Protein AF-A0A3M1R5V3-F1 (afdb_monomer_lite)

Structure (mmCIF, N/CA/C/O backbone):
data_AF-A0A3M1R5V3-F1
#
_entry.id   AF-A0A3M1R5V3-F1
#
loop_
_atom_site.group_PDB
_atom_site.id
_atom_site.type_symbol
_atom_site.label_atom_id
_atom_site.label_alt_id
_atom_site.label_comp_id
_atom_site.label_asym_id
_atom_site.label_entity_id
_atom_site.label_seq_id
_atom_site.pdbx_PDB_ins_code
_atom_site.Cartn_x
_atom_site.Cartn_y
_atom_site.Cartn_z
_atom_site.occupancy
_atom_site.B_iso_or_equiv
_atom_site.auth_seq_id
_atom_site.auth_comp_id
_atom_site.auth_asym_id
_atom_site.auth_atom_id
_atom_site.pdbx_PDB_model_num
ATOM 1 N N . MET A 1 1 ? 31.744 36.970 -19.082 1.00 58.34 1 MET A N 1
ATOM 2 C CA . MET A 1 1 ? 31.392 35.645 -19.644 1.00 58.34 1 MET A CA 1
ATOM 3 C C . MET A 1 1 ? 30.573 34.914 -18.585 1.00 58.34 1 MET A C 1
ATOM 5 O O . MET A 1 1 ? 31.080 34.750 -17.484 1.00 58.34 1 MET A O 1
ATOM 9 N N . VAL A 1 2 ? 29.300 34.587 -18.836 1.00 69.88 2 VAL A N 1
ATOM 10 C CA . VAL A 1 2 ? 28.463 33.888 -17.837 1.00 69.88 2 VAL A CA 1
ATOM 11 C C . VAL A 1 2 ? 28.998 32.468 -17.664 1.00 69.88 2 VAL A C 1
ATOM 13 O O . VAL A 1 2 ? 29.239 31.781 -18.656 1.00 69.88 2 VAL A O 1
ATOM 16 N N . ASN A 1 3 ? 29.216 32.039 -16.420 1.00 77.94 3 ASN A N 1
ATOM 17 C CA . ASN A 1 3 ? 29.717 30.699 -16.134 1.00 77.94 3 ASN A CA 1
ATOM 18 C C . ASN A 1 3 ? 28.713 29.653 -16.657 1.00 77.94 3 ASN A C 1
ATOM 20 O O . ASN A 1 3 ? 27.568 29.604 -16.215 1.00 77.94 3 ASN A O 1
ATOM 24 N N . LYS A 1 4 ? 29.134 28.799 -17.596 1.00 70.94 4 LYS A N 1
ATOM 25 C CA . LYS A 1 4 ? 28.269 27.752 -18.167 1.00 70.94 4 LYS A CA 1
ATOM 26 C C . LYS A 1 4 ? 27.728 26.784 -17.110 1.00 70.94 4 LYS A C 1
ATOM 28 O O . LYS A 1 4 ? 26.660 26.222 -17.313 1.00 70.94 4 LYS A O 1
ATOM 33 N N . ALA A 1 5 ? 28.405 26.628 -15.970 1.00 73.12 5 ALA A N 1
ATOM 34 C CA . ALA A 1 5 ? 27.940 25.781 -14.873 1.00 73.12 5 ALA A CA 1
ATOM 35 C C . ALA A 1 5 ? 26.620 26.259 -14.237 1.00 73.12 5 ALA A C 1
ATOM 37 O O . ALA A 1 5 ? 25.919 25.445 -13.642 1.00 73.12 5 ALA A O 1
ATOM 38 N N . ILE A 1 6 ? 26.279 27.549 -14.361 1.00 82.12 6 ILE A N 1
ATOM 39 C CA . ILE A 1 6 ? 25.040 28.132 -13.814 1.00 82.12 6 ILE A CA 1
ATOM 40 C C . ILE A 1 6 ? 23.976 28.418 -14.883 1.00 82.12 6 ILE A C 1
ATOM 42 O O . ILE A 1 6 ? 22.842 28.720 -14.529 1.00 82.12 6 ILE A O 1
ATOM 46 N N . SER A 1 7 ? 24.315 28.333 -16.174 1.00 86.88 7 SER A N 1
ATOM 47 C CA . SER A 1 7 ? 23.411 28.694 -17.279 1.00 86.88 7 SER A CA 1
ATOM 48 C C . SER A 1 7 ? 23.130 27.569 -18.282 1.00 86.88 7 SER A C 1
ATOM 50 O O . SER A 1 7 ? 22.305 27.759 -19.174 1.00 86.88 7 SER A O 1
ATOM 52 N N . ALA A 1 8 ? 23.779 26.40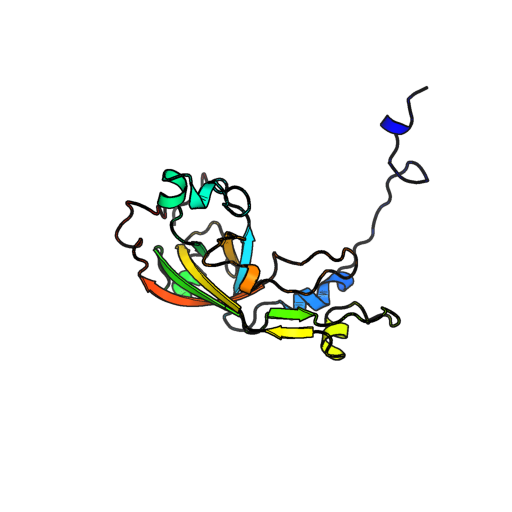7 -18.155 1.00 91.50 8 ALA A N 1
ATOM 53 C CA . ALA A 1 8 ? 23.585 25.257 -19.037 1.00 91.50 8 ALA A CA 1
ATOM 54 C C . ALA A 1 8 ? 23.085 24.018 -18.278 1.00 91.50 8 ALA A C 1
ATOM 56 O O . ALA A 1 8 ? 23.346 23.842 -17.086 1.00 91.50 8 ALA A O 1
ATOM 57 N N . PHE A 1 9 ? 22.397 23.121 -18.990 1.00 93.50 9 PHE A N 1
ATOM 58 C CA . PHE A 1 9 ? 22.028 21.817 -18.441 1.00 93.50 9 PHE A CA 1
ATOM 59 C C . PHE A 1 9 ? 23.270 20.944 -18.233 1.00 93.50 9 PHE A C 1
ATOM 61 O O . PHE A 1 9 ? 24.231 21.018 -18.998 1.00 93.50 9 PHE A O 1
ATOM 68 N N . LYS A 1 10 ? 23.227 20.063 -17.226 1.00 91.94 10 LYS A N 1
ATOM 69 C CA . LYS A 1 10 ? 24.281 19.071 -16.945 1.00 91.94 10 LYS A CA 1
ATOM 70 C C . LYS A 1 10 ? 24.242 17.902 -17.944 1.00 91.94 10 LYS A C 1
ATOM 72 O O . LYS A 1 10 ? 24.044 16.754 -17.565 1.00 91.94 10 LYS A O 1
ATOM 77 N N . THR A 1 11 ? 24.393 18.206 -19.228 1.00 92.38 11 THR A N 1
ATOM 78 C CA . THR A 1 11 ? 24.458 17.250 -20.343 1.00 92.38 11 THR A CA 1
ATOM 79 C C . THR A 1 11 ? 25.671 17.573 -21.213 1.00 92.38 11 THR A C 1
ATOM 81 O O . THR A 1 11 ? 26.188 18.688 -21.172 1.00 92.38 11 THR A O 1
ATOM 84 N N . GLN A 1 12 ? 26.123 16.621 -22.034 1.00 90.50 12 GLN A N 1
ATOM 85 C CA . GLN A 1 12 ? 27.287 16.824 -22.910 1.00 90.50 12 GLN A CA 1
ATOM 86 C C . GLN A 1 12 ? 27.132 18.046 -23.835 1.00 90.50 12 GLN A C 1
ATOM 88 O O . GLN A 1 12 ? 28.102 18.738 -24.124 1.00 90.50 12 GLN A O 1
ATOM 93 N N . THR A 1 13 ? 25.909 18.330 -24.287 1.00 91.88 13 THR A N 1
ATOM 94 C CA . THR A 1 13 ? 25.608 19.439 -25.205 1.00 91.88 13 THR A CA 1
ATOM 95 C C . THR A 1 13 ? 25.229 20.737 -24.489 1.00 91.88 13 THR A C 1
ATOM 97 O O . THR A 1 13 ? 25.042 21.761 -25.145 1.00 91.88 13 THR A O 1
ATOM 100 N N . GLY A 1 14 ? 25.063 20.711 -23.162 1.00 92.31 14 GLY A N 1
ATOM 101 C CA . GLY A 1 14 ? 24.518 21.825 -22.384 1.00 92.31 14 GLY A CA 1
ATOM 102 C C . GLY A 1 14 ? 23.014 22.068 -22.580 1.00 92.31 14 GLY A C 1
ATOM 103 O O . GLY A 1 14 ? 22.487 23.046 -22.047 1.00 92.31 14 GLY A O 1
ATOM 104 N N . LYS A 1 15 ? 22.315 21.207 -23.336 1.00 92.62 15 LYS A N 1
ATOM 105 C CA . LYS A 1 15 ? 20.876 21.308 -23.648 1.00 92.62 15 LYS A CA 1
ATOM 106 C C . LYS A 1 15 ? 20.045 20.284 -22.866 1.00 92.62 15 LYS A C 1
ATOM 108 O O . LYS A 1 15 ? 20.566 19.266 -22.414 1.00 92.62 15 LYS A O 1
ATOM 113 N N . LEU A 1 16 ? 18.743 20.540 -22.736 1.00 93.88 16 LEU A N 1
ATOM 114 C CA . LEU A 1 16 ? 17.787 19.587 -22.169 1.00 93.88 16 LEU A CA 1
ATOM 115 C C . LEU A 1 16 ? 17.648 18.356 -23.077 1.00 93.88 16 LEU A C 1
ATOM 117 O O . LEU A 1 16 ? 17.405 18.496 -24.274 1.00 93.88 16 LEU A O 1
ATOM 121 N N . ASN A 1 17 ? 17.730 17.164 -22.487 1.00 93.69 17 ASN A N 1
ATOM 122 C CA . ASN A 1 17 ? 17.379 15.918 -23.162 1.00 93.69 17 ASN A CA 1
ATOM 123 C C . ASN A 1 17 ? 15.899 15.613 -22.910 1.00 93.69 17 ASN A C 1
ATOM 125 O O . ASN A 1 17 ? 15.504 15.376 -21.769 1.00 93.69 17 ASN A O 1
ATOM 129 N N . LEU A 1 18 ? 15.084 15.609 -23.965 1.00 95.25 18 LEU A N 1
ATOM 130 C CA . LEU A 1 18 ? 13.707 15.127 -23.883 1.00 95.25 18 LEU A CA 1
ATOM 131 C C . LEU A 1 18 ? 13.704 13.598 -23.933 1.00 95.25 18 LEU A C 1
ATOM 133 O O . LEU A 1 18 ? 14.323 13.000 -24.812 1.00 95.25 18 LEU A O 1
ATOM 137 N N . MET A 1 19 ? 12.998 12.971 -22.995 1.00 91.31 19 MET A N 1
ATOM 138 C CA . MET A 1 19 ? 12.917 11.518 -22.882 1.00 91.31 19 MET A CA 1
ATOM 139 C C . MET A 1 19 ? 11.547 11.032 -23.348 1.00 91.31 19 MET A C 1
ATOM 141 O O . MET A 1 19 ? 10.520 11.550 -22.914 1.00 91.31 19 MET A O 1
ATOM 145 N N . LYS A 1 20 ? 11.531 10.017 -24.215 1.00 92.44 20 LYS A N 1
ATOM 146 C CA . LYS A 1 20 ? 10.309 9.268 -24.519 1.00 92.44 20 LYS A CA 1
ATOM 147 C C . LYS A 1 20 ? 10.119 8.213 -23.436 1.00 92.44 20 LYS A C 1
ATOM 149 O O . LYS A 1 20 ? 11.048 7.464 -23.152 1.00 92.44 20 LYS A O 1
ATOM 154 N N . THR A 1 21 ? 8.924 8.148 -22.862 1.00 91.31 21 THR A N 1
ATOM 155 C CA . THR A 1 21 ? 8.565 7.188 -21.807 1.00 91.31 21 THR A CA 1
ATOM 156 C C . THR A 1 21 ? 7.383 6.334 -22.260 1.00 91.31 21 THR A C 1
ATOM 158 O O . THR A 1 21 ? 6.238 6.648 -21.926 1.00 91.31 21 THR A O 1
ATOM 161 N N . PRO A 1 22 ? 7.643 5.307 -23.082 1.00 92.06 22 PRO A N 1
ATOM 162 C CA . PRO A 1 22 ? 6.607 4.398 -23.541 1.00 92.06 22 PRO A CA 1
ATOM 163 C C . PRO A 1 22 ? 5.919 3.654 -22.386 1.00 92.06 22 PRO A C 1
ATOM 165 O O . PRO A 1 22 ? 6.571 3.286 -21.406 1.00 92.06 22 PRO A O 1
ATOM 168 N N . TRP A 1 23 ? 4.611 3.409 -22.505 1.00 93.38 23 TRP A N 1
ATOM 169 C CA . TRP A 1 23 ? 3.827 2.707 -21.478 1.00 93.38 23 TRP A CA 1
ATOM 170 C C . TRP A 1 23 ? 4.216 1.229 -21.356 1.00 93.38 23 TRP A C 1
ATOM 172 O O . TRP A 1 23 ? 4.195 0.673 -20.259 1.00 93.38 23 TRP A O 1
ATOM 182 N N . GLU A 1 24 ? 4.629 0.599 -22.456 1.00 89.19 24 GLU A N 1
ATOM 183 C CA . GLU A 1 24 ? 4.986 -0.820 -22.532 1.00 89.19 24 GLU A CA 1
ATOM 184 C C . GLU A 1 24 ? 6.147 -1.223 -21.611 1.00 89.19 24 GLU A C 1
ATOM 186 O O . GLU A 1 24 ? 6.240 -2.384 -21.230 1.00 89.19 24 GLU A O 1
ATOM 191 N N . ILE A 1 25 ? 6.978 -0.269 -21.178 1.00 87.12 25 ILE A N 1
ATOM 192 C CA . ILE A 1 25 ? 8.051 -0.490 -20.191 1.00 87.12 25 ILE A CA 1
ATOM 193 C C . ILE A 1 25 ? 7.479 -0.858 -18.805 1.00 87.12 25 ILE A C 1
ATOM 195 O O . ILE A 1 25 ? 8.151 -1.484 -17.985 1.00 87.12 25 ILE A O 1
ATOM 199 N N . TRP A 1 26 ? 6.238 -0.452 -18.531 1.00 89.81 26 TRP A N 1
ATOM 200 C CA . TRP A 1 26 ? 5.561 -0.609 -17.243 1.00 89.81 26 TRP A CA 1
ATOM 201 C C . TRP A 1 26 ? 4.305 -1.494 -17.302 1.00 89.81 26 TRP A C 1
ATOM 203 O O . TRP A 1 26 ? 3.898 -2.061 -16.283 1.00 89.81 26 TRP A O 1
ATOM 213 N N . ALA A 1 27 ? 3.685 -1.598 -18.479 1.00 94.25 27 ALA A N 1
ATOM 214 C CA . ALA A 1 27 ? 2.374 -2.208 -18.677 1.00 94.25 27 ALA A CA 1
ATOM 215 C C . ALA A 1 27 ? 2.259 -3.621 -18.090 1.00 94.25 27 ALA A C 1
ATOM 217 O O . ALA A 1 27 ? 1.289 -3.914 -17.397 1.00 94.25 27 ALA A O 1
ATOM 218 N N . ASP A 1 28 ? 3.264 -4.474 -18.292 1.00 95.12 28 ASP A N 1
ATOM 219 C CA . ASP A 1 28 ? 3.187 -5.887 -17.917 1.00 95.12 28 ASP A CA 1
ATOM 220 C C . ASP A 1 28 ? 3.098 -6.113 -16.395 1.00 95.12 28 ASP A C 1
ATOM 222 O O . ASP A 1 28 ? 2.332 -6.952 -15.911 1.00 95.12 28 ASP A O 1
ATOM 226 N N . PHE A 1 29 ? 3.828 -5.315 -15.615 1.00 95.75 29 PHE A N 1
ATOM 227 C CA . PHE A 1 29 ? 3.741 -5.306 -14.161 1.00 95.75 29 PHE A CA 1
ATOM 228 C C . PHE A 1 29 ? 2.405 -4.731 -13.690 1.00 95.75 29 PHE A C 1
ATOM 230 O O . PHE A 1 29 ? 1.802 -5.269 -12.762 1.00 95.75 29 PHE A O 1
ATOM 237 N N . TYR A 1 30 ? 1.934 -3.648 -14.314 1.00 96.06 30 TYR A N 1
ATOM 238 C CA . TYR A 1 30 ? 0.649 -3.033 -13.977 1.00 96.06 30 TYR A CA 1
ATOM 239 C C . TYR A 1 30 ? -0.522 -3.988 -14.213 1.00 96.06 30 TYR A C 1
ATOM 241 O O . TYR A 1 30 ? -1.375 -4.152 -13.341 1.00 96.06 30 TYR A O 1
ATOM 249 N N . GLU A 1 31 ? -0.540 -4.653 -15.364 1.00 96.38 31 GLU A N 1
ATOM 250 C CA . GLU A 1 31 ? -1.542 -5.653 -15.722 1.00 96.38 31 GLU A CA 1
ATOM 251 C C . GLU A 1 31 ? -1.540 -6.810 -14.723 1.00 96.38 31 GLU A C 1
ATOM 253 O O . GLU A 1 31 ? -2.595 -7.179 -14.200 1.00 96.38 31 GLU A O 1
ATOM 258 N N . PHE A 1 32 ? -0.360 -7.336 -14.370 1.00 96.62 32 PHE A N 1
ATOM 259 C CA . PHE A 1 32 ? -0.269 -8.365 -13.338 1.00 96.62 32 PHE A CA 1
ATOM 260 C C . PHE A 1 32 ? -0.774 -7.866 -11.986 1.00 96.62 32 PHE A C 1
ATOM 262 O O . PHE A 1 32 ? -1.496 -8.590 -11.305 1.00 96.62 32 PHE A O 1
ATOM 269 N N . MET A 1 33 ? -0.405 -6.654 -11.578 1.00 97.31 33 MET A N 1
ATOM 270 C CA . MET A 1 33 ? -0.788 -6.103 -10.282 1.00 97.31 33 MET A CA 1
ATOM 271 C C . MET A 1 33 ? -2.208 -5.544 -10.259 1.00 97.31 33 MET A C 1
ATOM 273 O O . MET A 1 33 ? -2.635 -5.108 -9.204 1.00 97.31 33 MET A O 1
ATOM 277 N N . THR A 1 34 ? -2.961 -5.549 -11.358 1.00 97.50 34 THR A N 1
ATOM 278 C CA . THR A 1 34 ? -4.333 -5.029 -11.355 1.00 97.50 34 THR A CA 1
ATOM 279 C C . THR A 1 34 ? -5.222 -5.870 -10.417 1.00 97.50 34 THR A C 1
ATOM 281 O O . THR A 1 34 ? -5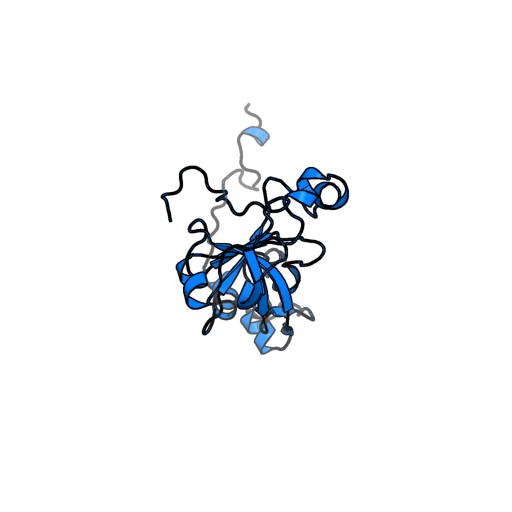.184 -7.108 -10.503 1.00 97.50 34 THR A O 1
ATOM 284 N N . PRO A 1 35 ? -6.003 -5.234 -9.510 1.00 97.62 35 PRO A N 1
ATOM 285 C CA . PRO A 1 35 ? -6.914 -5.923 -8.606 1.00 97.62 35 PRO A CA 1
ATOM 286 C C . PRO A 1 35 ? -7.865 -6.846 -9.361 1.00 97.62 35 PRO A C 1
ATOM 288 O O . PRO A 1 35 ? -8.448 -6.462 -10.376 1.00 97.62 35 PRO A O 1
ATOM 291 N N . LYS A 1 36 ? -8.034 -8.063 -8.849 1.00 96.19 36 LYS A N 1
ATOM 292 C CA . LYS A 1 36 ? -8.989 -9.052 -9.352 1.00 96.19 36 LYS A CA 1
ATOM 293 C C . LYS A 1 36 ? -10.082 -9.303 -8.322 1.00 96.19 36 LYS A C 1
ATOM 295 O O . LYS A 1 36 ? -9.846 -9.218 -7.118 1.00 96.19 36 LYS A O 1
ATOM 300 N N . GLU A 1 37 ? -11.268 -9.675 -8.800 1.00 92.62 37 GLU A N 1
ATOM 301 C CA . GLU A 1 37 ? -12.414 -10.015 -7.948 1.00 92.62 37 GLU A CA 1
ATOM 302 C C . GLU A 1 37 ? -12.748 -8.880 -6.956 1.00 92.62 37 GLU A C 1
ATOM 304 O O . GLU A 1 37 ? -13.163 -7.799 -7.362 1.00 92.62 37 GLU A O 1
ATOM 309 N N . ASN A 1 38 ? -12.567 -9.121 -5.655 1.00 93.81 38 ASN A N 1
ATOM 310 C CA . ASN A 1 38 ? -12.829 -8.185 -4.566 1.00 93.81 38 ASN A CA 1
ATOM 311 C C . ASN A 1 38 ? -11.552 -7.580 -3.949 1.00 93.81 38 ASN A C 1
ATOM 313 O O . ASN A 1 38 ? -11.624 -6.987 -2.862 1.00 93.81 38 ASN A O 1
ATOM 317 N N . GLU A 1 39 ? -10.399 -7.741 -4.608 1.00 97.69 39 GLU A N 1
ATOM 318 C CA . GLU A 1 39 ? -9.150 -7.072 -4.236 1.00 97.69 39 GLU A CA 1
ATOM 319 C C . GLU A 1 39 ? -9.286 -5.545 -4.351 1.00 97.69 39 GLU A C 1
ATOM 321 O O . GLU A 1 39 ? -10.054 -5.013 -5.153 1.00 97.69 39 GLU A O 1
ATOM 326 N N . LEU A 1 40 ? -8.5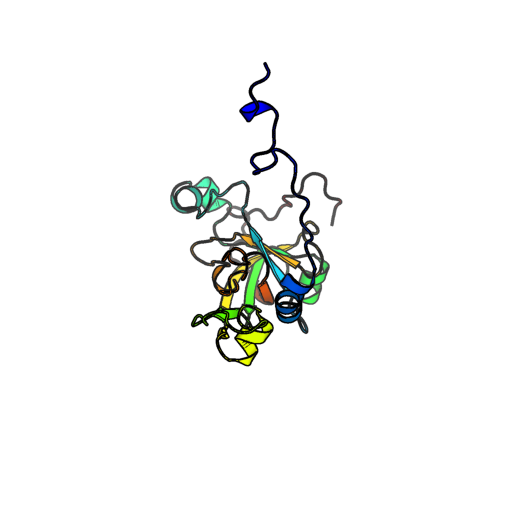07 -4.837 -3.540 1.00 98.25 40 LEU A N 1
ATOM 327 C CA . LEU A 1 40 ? -8.315 -3.394 -3.611 1.00 98.25 40 LEU A CA 1
ATOM 328 C C . LEU A 1 40 ? -6.844 -3.099 -3.906 1.00 98.25 40 LEU A C 1
ATOM 330 O O . LEU A 1 40 ? -5.958 -3.886 -3.555 1.00 98.25 40 LEU A O 1
ATOM 334 N N . TRP A 1 41 ? -6.577 -1.938 -4.500 1.00 98.25 41 TRP A N 1
ATOM 335 C CA . TRP A 1 41 ? -5.232 -1.376 -4.516 1.00 98.25 41 TRP A CA 1
ATOM 336 C C . TRP A 1 41 ? -4.829 -1.012 -3.092 1.00 98.25 41 TRP A C 1
ATOM 338 O O . TRP A 1 41 ? -5.497 -0.210 -2.438 1.00 98.25 41 TRP A O 1
ATOM 348 N N . ILE A 1 42 ? -3.720 -1.568 -2.617 1.00 97.88 42 ILE A N 1
ATOM 349 C CA . ILE A 1 42 ? -3.168 -1.255 -1.303 1.00 97.88 42 ILE A CA 1
ATOM 350 C C . ILE A 1 42 ? -1.997 -0.300 -1.509 1.00 97.88 42 ILE A C 1
ATOM 352 O O . ILE A 1 42 ? -0.902 -0.701 -1.910 1.00 97.88 42 ILE A O 1
ATOM 356 N N . SER A 1 43 ? -2.241 0.981 -1.254 1.00 96.94 43 SER A N 1
ATOM 357 C CA . SER A 1 43 ? -1.204 2.004 -1.241 1.00 96.94 43 SER A CA 1
ATOM 358 C C . SER A 1 43 ? -0.750 2.277 0.189 1.00 96.94 43 SER A C 1
ATOM 360 O O . SER A 1 43 ? -1.394 1.913 1.172 1.00 96.94 43 SER A O 1
ATOM 362 N N . ASN A 1 44 ? 0.399 2.920 0.315 1.00 97.25 44 ASN A N 1
ATOM 363 C CA . ASN A 1 44 ? 0.998 3.248 1.598 1.00 97.25 44 ASN A CA 1
ATOM 364 C C . ASN A 1 44 ? 1.788 4.540 1.501 1.00 97.25 44 ASN A C 1
ATOM 366 O O . ASN A 1 44 ? 2.204 4.979 0.420 1.00 97.25 44 ASN A O 1
ATOM 370 N N . GLY A 1 45 ? 2.132 5.090 2.650 1.00 95.69 45 GLY A N 1
ATOM 371 C CA . GLY A 1 45 ? 3.067 6.190 2.702 1.00 95.69 45 GLY A CA 1
ATOM 372 C C . GLY A 1 45 ? 3.340 6.660 4.108 1.00 95.69 45 GLY A C 1
ATOM 373 O O . GLY A 1 45 ? 3.324 5.886 5.063 1.00 95.69 45 GLY A O 1
ATOM 374 N N . ARG A 1 46 ? 3.686 7.938 4.182 1.00 95.62 46 ARG A N 1
ATOM 375 C CA . ARG A 1 46 ? 4.049 8.610 5.419 1.00 95.62 46 ARG A CA 1
ATOM 376 C C . ARG A 1 46 ? 2.804 9.255 6.000 1.00 95.62 46 ARG A C 1
ATOM 378 O O . ARG A 1 46 ? 1.854 9.569 5.284 1.00 95.62 46 ARG A O 1
ATOM 385 N N . ILE A 1 47 ? 2.842 9.489 7.295 1.00 94.50 47 ILE A N 1
ATOM 386 C CA . ILE A 1 47 ? 1.933 10.422 7.938 1.00 94.50 47 ILE A CA 1
ATOM 387 C C . ILE A 1 47 ? 2.740 11.574 8.507 1.00 94.50 47 ILE A C 1
ATOM 389 O O . ILE A 1 47 ? 3.932 11.423 8.758 1.00 94.50 47 ILE A O 1
ATOM 393 N N . ASN A 1 48 ? 2.092 12.720 8.678 1.00 94.50 48 ASN A N 1
ATOM 394 C CA . ASN A 1 48 ? 2.756 13.935 9.131 1.00 94.50 48 ASN A CA 1
ATOM 395 C C . ASN A 1 48 ? 3.416 13.760 10.509 1.00 94.50 48 ASN A C 1
ATOM 397 O O . ASN A 1 48 ? 4.457 14.339 10.783 1.00 94.50 48 ASN A O 1
ATOM 401 N N . GLU A 1 49 ? 2.796 12.955 11.368 1.00 94.44 49 GLU A N 1
ATOM 402 C CA . GLU A 1 49 ? 3.138 12.821 12.779 1.00 94.44 49 GLU A CA 1
ATOM 403 C C . GLU A 1 49 ? 4.255 11.808 13.062 1.00 94.44 49 GLU A C 1
ATOM 405 O O . GLU A 1 49 ? 4.777 11.810 14.168 1.00 94.44 49 GLU A O 1
ATOM 410 N N . ILE A 1 50 ? 4.605 10.927 12.115 1.00 95.19 50 ILE A N 1
ATOM 411 C CA . ILE A 1 50 ? 5.610 9.871 12.322 1.00 95.19 50 ILE A CA 1
ATOM 412 C C . ILE A 1 50 ? 6.746 10.037 11.320 1.00 95.19 50 ILE A C 1
ATOM 414 O O . ILE A 1 50 ? 6.564 9.881 10.108 1.00 95.19 50 ILE A O 1
ATOM 418 N N . TRP A 1 51 ? 7.950 10.264 11.835 1.00 95.81 51 TRP A N 1
ATOM 419 C CA . TRP A 1 51 ? 9.159 10.311 11.037 1.00 95.81 51 TRP A CA 1
ATOM 420 C C . TRP A 1 51 ? 9.649 8.910 10.658 1.00 95.81 51 TRP A C 1
ATOM 422 O O . TRP A 1 51 ? 10.074 8.111 11.498 1.00 95.81 51 TRP A O 1
ATOM 432 N N . GLN A 1 52 ? 9.668 8.636 9.351 1.00 94.69 52 GLN A N 1
ATOM 433 C CA . GLN A 1 52 ? 10.269 7.440 8.750 1.00 94.69 52 GLN A CA 1
ATOM 434 C C . GLN A 1 52 ? 9.762 6.133 9.389 1.00 94.69 52 GLN A C 1
ATOM 436 O O . GLN A 1 52 ? 8.566 5.855 9.349 1.00 94.69 52 GLN A O 1
ATOM 441 N N . SER A 1 53 ? 10.656 5.316 9.954 1.00 92.88 53 SER A N 1
ATOM 442 C CA . SER A 1 53 ? 10.326 4.044 10.610 1.00 92.88 53 SER A CA 1
ATOM 443 C C . SER A 1 53 ? 9.688 4.212 11.993 1.00 92.88 53 SER A C 1
ATOM 445 O O . SER A 1 53 ? 9.440 3.220 12.673 1.00 92.88 53 SER A O 1
ATOM 447 N N . GLY A 1 54 ? 9.495 5.451 12.458 1.00 94.31 54 GLY A N 1
ATOM 448 C CA . GLY A 1 54 ? 8.995 5.742 13.798 1.00 94.31 54 GLY A CA 1
ATOM 449 C C . GLY A 1 54 ? 9.942 5.276 14.903 1.00 94.31 54 GLY A C 1
ATOM 450 O O . GLY A 1 54 ? 9.491 4.967 15.999 1.00 94.31 54 GLY A O 1
ATOM 451 N N . PHE A 1 55 ? 11.250 5.160 14.636 1.00 93.00 55 PHE A N 1
ATOM 452 C CA . PHE A 1 55 ? 12.197 4.654 15.636 1.00 93.00 55 PHE A CA 1
ATOM 453 C C . PHE A 1 55 ? 12.297 5.529 16.895 1.00 93.00 55 PHE A C 1
ATOM 455 O O . PHE A 1 55 ? 12.514 4.990 17.976 1.00 93.00 55 PHE A O 1
ATOM 462 N N . ASP A 1 56 ? 12.134 6.848 16.760 1.00 94.50 56 ASP A N 1
ATOM 463 C CA . ASP A 1 56 ? 11.945 7.766 17.890 1.00 94.50 56 ASP A CA 1
ATOM 464 C C . ASP A 1 56 ? 10.450 7.923 18.191 1.00 94.50 56 ASP A C 1
ATOM 466 O O . ASP A 1 56 ? 9.967 7.500 19.238 1.00 94.50 56 ASP A O 1
ATOM 470 N N . ASP A 1 57 ? 9.706 8.454 17.222 1.00 95.12 57 ASP A N 1
ATOM 471 C CA . ASP A 1 57 ? 8.325 8.903 17.405 1.00 95.12 57 ASP A CA 1
ATOM 472 C C . ASP A 1 57 ? 7.365 7.821 17.912 1.00 95.12 57 ASP A C 1
ATOM 474 O O . ASP A 1 57 ? 6.616 8.058 18.855 1.00 95.12 57 ASP A O 1
ATOM 478 N N . ALA A 1 58 ? 7.406 6.617 17.339 1.00 91.88 58 ALA A N 1
ATOM 479 C CA . ALA A 1 58 ? 6.480 5.538 17.684 1.00 91.88 58 ALA A CA 1
ATOM 480 C C . ALA A 1 58 ? 6.954 4.660 18.863 1.00 91.88 58 ALA A C 1
ATOM 482 O O . ALA A 1 58 ? 6.285 3.681 19.187 1.00 91.88 58 ALA A O 1
ATOM 483 N N . GLU A 1 59 ? 8.084 4.995 19.501 1.00 91.50 59 GLU A N 1
ATOM 484 C CA . GLU A 1 59 ? 8.652 4.233 20.633 1.00 91.50 59 GLU A CA 1
ATOM 485 C C . GLU A 1 59 ? 8.903 5.076 21.880 1.00 91.50 59 GLU A C 1
ATOM 487 O O . GLU A 1 59 ? 8.808 4.578 22.998 1.00 91.50 59 GLU A O 1
ATOM 492 N N . ARG A 1 60 ? 9.261 6.352 21.705 1.00 93.88 60 ARG A N 1
ATOM 493 C CA . ARG A 1 60 ? 9.762 7.210 22.787 1.00 93.88 60 ARG A CA 1
ATOM 494 C C . ARG A 1 60 ? 8.940 8.474 23.007 1.00 93.88 60 ARG A C 1
ATOM 496 O O . ARG A 1 60 ? 9.165 9.151 24.006 1.00 93.88 60 ARG A O 1
ATOM 503 N N . ARG A 1 61 ? 8.000 8.819 22.117 1.00 95.88 61 ARG A N 1
ATOM 504 C CA . ARG A 1 61 ? 7.143 10.014 22.240 1.00 95.88 61 ARG A CA 1
ATOM 505 C C . ARG A 1 61 ? 5.726 9.611 22.677 1.00 95.88 61 ARG A C 1
ATOM 507 O O . ARG A 1 61 ? 4.929 9.219 21.825 1.00 95.88 61 ARG A O 1
ATOM 514 N N . PRO A 1 62 ? 5.361 9.742 23.970 1.00 94.38 62 PRO A N 1
ATOM 515 C CA . PRO A 1 62 ? 4.102 9.199 24.493 1.00 94.38 62 PRO A CA 1
ATOM 516 C C . PRO A 1 62 ? 2.853 9.694 23.759 1.00 94.38 62 PRO A C 1
ATOM 518 O O . PRO A 1 62 ? 1.952 8.909 23.492 1.00 94.38 62 PRO A O 1
ATOM 521 N N . TYR A 1 63 ? 2.821 10.968 23.361 1.00 92.88 63 TYR A N 1
ATOM 522 C CA . TYR A 1 63 ? 1.678 11.556 22.657 1.00 92.88 63 TYR A CA 1
ATOM 523 C C . TYR A 1 63 ? 1.498 11.014 21.226 1.00 92.88 63 TYR A C 1
ATOM 525 O O . TYR A 1 63 ? 0.369 10.918 20.748 1.00 92.88 63 TYR A O 1
ATOM 533 N N . ILE A 1 64 ? 2.581 10.620 20.542 1.00 94.44 64 ILE A N 1
ATOM 534 C CA . ILE A 1 64 ? 2.504 9.991 19.211 1.00 94.44 64 ILE A CA 1
ATOM 535 C C . ILE A 1 64 ? 2.062 8.538 19.356 1.00 94.44 64 ILE A C 1
ATOM 537 O O . ILE A 1 64 ? 1.162 8.104 18.640 1.00 94.44 64 ILE A O 1
ATOM 541 N N . ILE A 1 65 ? 2.644 7.815 20.317 1.00 93.69 65 ILE A N 1
ATOM 542 C CA . ILE A 1 65 ? 2.277 6.428 20.636 1.00 93.69 65 ILE A CA 1
ATOM 543 C C . ILE A 1 65 ? 0.797 6.345 21.012 1.00 93.69 65 ILE A C 1
ATOM 545 O O . ILE A 1 65 ? 0.086 5.482 20.511 1.00 93.69 65 ILE A O 1
ATOM 549 N N . GLN A 1 66 ? 0.321 7.268 21.850 1.00 93.31 66 GLN A N 1
ATOM 550 C CA . GLN A 1 66 ? -1.084 7.357 22.232 1.00 93.31 66 GLN A CA 1
ATOM 551 C C . GLN A 1 66 ? -1.979 7.624 21.020 1.00 93.31 66 GLN A C 1
ATOM 553 O O . GLN A 1 66 ? -3.009 6.975 20.887 1.00 93.31 66 GLN A O 1
ATOM 558 N N . ARG A 1 67 ? -1.595 8.545 20.123 1.00 93.12 67 ARG A N 1
ATOM 559 C CA . ARG A 1 67 ? -2.389 8.875 18.929 1.00 93.12 67 ARG A CA 1
ATOM 560 C C . ARG A 1 67 ? -2.427 7.741 17.901 1.00 93.12 67 ARG A C 1
ATOM 562 O O . ARG A 1 67 ? -3.442 7.590 17.212 1.00 93.12 67 ARG A O 1
ATOM 569 N N . TRP A 1 68 ? -1.333 6.994 17.768 1.00 94.62 68 TRP A N 1
ATOM 570 C CA . TRP A 1 68 ? -1.140 5.919 16.792 1.00 94.62 68 TRP A CA 1
ATOM 571 C C . TRP A 1 68 ? -0.634 4.640 17.477 1.00 94.62 68 TRP A C 1
ATOM 573 O O . TRP A 1 68 ? 0.495 4.207 17.238 1.00 94.62 68 TRP A O 1
ATOM 583 N N . PRO A 1 69 ? -1.464 4.004 18.325 1.00 93.44 69 PRO A N 1
ATOM 584 C CA . PRO A 1 69 ? -1.056 2.825 19.083 1.00 93.44 69 PRO A CA 1
ATOM 585 C C . PRO A 1 69 ? -1.013 1.561 18.216 1.00 93.44 69 PRO A C 1
ATOM 587 O O . PRO A 1 69 ? -0.504 0.534 18.659 1.00 93.44 69 PRO A O 1
ATOM 590 N N . PHE A 1 70 ? -1.540 1.620 16.992 1.00 95.12 70 PHE A N 1
ATOM 591 C CA . PHE A 1 70 ? -1.587 0.532 16.023 1.00 95.12 70 PHE A CA 1
ATOM 592 C C . PHE A 1 70 ? -1.559 1.101 14.600 1.00 95.12 70 PHE A C 1
ATOM 594 O O . PHE A 1 70 ? -1.907 2.270 14.395 1.00 95.12 70 PHE A O 1
ATOM 601 N N . ASN A 1 71 ? -1.197 0.280 13.609 1.00 96.44 71 ASN A N 1
ATOM 602 C CA . ASN A 1 71 ? -1.283 0.704 12.214 1.00 96.44 71 ASN A CA 1
ATOM 603 C C . ASN A 1 71 ? -2.746 0.976 11.821 1.00 96.44 71 ASN A C 1
ATOM 605 O O . ASN A 1 71 ? -3.676 0.379 12.368 1.00 96.44 71 ASN A O 1
ATOM 609 N N . PHE A 1 72 ? -2.962 1.852 10.845 1.00 96.62 72 PHE A N 1
ATOM 610 C CA . PHE A 1 72 ? -4.289 2.222 10.363 1.00 96.62 72 PHE A CA 1
ATOM 611 C C . PHE A 1 72 ? -4.471 1.887 8.881 1.00 96.62 72 PHE A C 1
ATOM 613 O O . PHE A 1 72 ? -3.502 1.733 8.134 1.00 96.62 72 PHE A O 1
ATOM 620 N N . LEU A 1 73 ? -5.727 1.787 8.457 1.00 97.94 73 LEU A N 1
ATOM 621 C CA . LEU A 1 73 ? -6.115 1.619 7.063 1.00 97.94 73 LEU A CA 1
ATOM 622 C C . LEU A 1 73 ? -7.227 2.609 6.719 1.00 97.94 73 LEU A C 1
ATOM 624 O O . LEU A 1 73 ? -8.362 2.450 7.161 1.00 97.94 73 LEU A O 1
ATOM 628 N N . GLU A 1 74 ? -6.914 3.616 5.916 1.00 97.94 74 GLU A N 1
ATOM 629 C CA . GLU A 1 74 ? -7.914 4.507 5.337 1.00 97.94 74 GLU A CA 1
ATOM 630 C C . GLU A 1 74 ? -8.624 3.797 4.175 1.00 97.94 74 GLU A C 1
ATOM 632 O O . GLU A 1 74 ? -7.973 3.273 3.265 1.00 97.94 74 GLU A O 1
ATOM 637 N N . ILE A 1 75 ? -9.959 3.767 4.215 1.00 98.31 75 ILE A N 1
ATOM 638 C CA . ILE A 1 75 ? -10.817 3.081 3.238 1.00 98.31 75 ILE A CA 1
ATOM 639 C C . ILE A 1 75 ? -12.012 3.957 2.841 1.00 98.31 75 ILE A C 1
ATOM 641 O O . ILE A 1 75 ? -12.612 4.633 3.680 1.00 98.31 75 ILE A O 1
ATOM 645 N N . HIS A 1 76 ? -12.375 3.928 1.555 1.00 97.69 76 HIS A N 1
ATOM 646 C CA . HIS A 1 76 ? -13.503 4.695 1.027 1.00 97.69 76 HIS A CA 1
ATOM 647 C C . HIS A 1 76 ? -14.846 4.198 1.612 1.00 97.69 76 HIS A C 1
ATOM 649 O O . HIS A 1 76 ? -15.024 2.983 1.748 1.00 97.69 76 HIS A O 1
ATOM 655 N N . PRO A 1 77 ? -15.833 5.077 1.899 1.00 97.31 77 PRO A N 1
ATOM 656 C CA . PRO A 1 77 ? -17.102 4.679 2.517 1.00 97.31 77 PRO A CA 1
ATOM 657 C C . PRO A 1 77 ? -17.875 3.592 1.764 1.00 97.31 77 PRO A C 1
ATOM 659 O O . PRO A 1 77 ? -18.466 2.715 2.390 1.00 97.31 77 PRO A O 1
ATOM 662 N N . GLU A 1 78 ? -17.869 3.608 0.428 1.00 97.94 78 GLU A N 1
ATOM 663 C CA . GLU A 1 78 ? -18.534 2.564 -0.370 1.00 97.94 78 GLU A CA 1
ATOM 664 C C . GLU A 1 78 ? -17.832 1.206 -0.260 1.00 97.94 78 GLU A C 1
ATOM 666 O O . GLU A 1 78 ? -18.496 0.177 -0.135 1.00 97.94 78 GLU A O 1
ATOM 671 N N . ASP A 1 79 ? -16.496 1.194 -0.251 1.00 98.31 79 ASP A N 1
ATOM 672 C CA . ASP A 1 79 ? -15.726 -0.045 -0.131 1.00 98.31 79 ASP A CA 1
ATOM 673 C C . ASP A 1 79 ? -15.822 -0.640 1.270 1.00 98.31 79 ASP A C 1
ATOM 675 O O . ASP A 1 79 ? -15.863 -1.865 1.408 1.00 98.31 79 ASP A O 1
ATOM 679 N N . ALA A 1 80 ? -15.880 0.223 2.287 1.00 98.31 80 ALA A N 1
ATOM 680 C CA . ALA A 1 80 ? -16.098 -0.156 3.672 1.00 98.31 80 ALA A CA 1
ATOM 681 C C . ALA A 1 80 ? -17.499 -0.751 3.865 1.00 98.31 80 ALA A C 1
ATOM 683 O O . ALA A 1 80 ? -17.632 -1.861 4.381 1.00 98.31 80 ALA A O 1
ATOM 684 N N . ARG A 1 81 ? -18.538 -0.077 3.348 1.00 98.12 81 ARG A N 1
ATOM 685 C CA . ARG A 1 81 ? -19.933 -0.542 3.396 1.00 98.12 81 ARG A CA 1
ATOM 686 C C . ARG A 1 81 ? -20.109 -1.900 2.726 1.00 98.12 81 ARG A C 1
ATOM 688 O O . ARG A 1 81 ? -20.712 -2.790 3.316 1.00 98.12 81 ARG A O 1
ATOM 695 N N . ALA A 1 82 ? -19.527 -2.089 1.541 1.00 97.81 82 ALA A N 1
ATOM 696 C CA . ALA A 1 82 ? -19.560 -3.365 0.824 1.00 97.81 82 ALA A CA 1
ATOM 697 C C . ALA A 1 82 ? -18.889 -4.520 1.595 1.00 97.81 82 ALA A C 1
ATOM 699 O O . ALA A 1 82 ? -19.111 -5.685 1.273 1.00 97.81 82 ALA A O 1
ATOM 700 N N . ARG A 1 83 ? -18.060 -4.207 2.598 1.00 97.94 83 ARG A N 1
ATOM 701 C CA . ARG A 1 83 ? -17.298 -5.167 3.411 1.00 97.94 83 ARG A CA 1
ATOM 702 C C . ARG A 1 83 ? -17.756 -5.221 4.873 1.00 97.94 83 ARG A C 1
ATOM 704 O O . ARG A 1 83 ? -17.120 -5.909 5.665 1.00 97.94 83 ARG A O 1
ATOM 711 N N . GLY A 1 84 ? -18.822 -4.502 5.240 1.00 98.12 84 GLY A N 1
ATOM 712 C CA . GLY A 1 84 ? -19.296 -4.411 6.627 1.00 98.12 84 GLY A CA 1
ATOM 713 C C . GLY A 1 84 ? -18.264 -3.816 7.594 1.00 98.12 84 GLY A C 1
ATOM 714 O O . GLY A 1 84 ? -18.233 -4.195 8.765 1.00 98.12 84 GLY A O 1
ATOM 715 N N . ILE A 1 85 ? -17.386 -2.942 7.090 1.00 98.56 85 ILE A N 1
ATOM 716 C CA . ILE A 1 85 ? -16.325 -2.281 7.855 1.00 98.56 85 ILE A CA 1
ATOM 717 C C . ILE A 1 85 ? -16.819 -0.912 8.312 1.00 98.56 85 ILE A C 1
ATOM 719 O O . ILE A 1 85 ? -17.275 -0.098 7.508 1.00 98.56 85 ILE A O 1
ATOM 723 N N . GLU A 1 86 ? -16.652 -0.645 9.597 1.00 97.94 86 GLU A N 1
ATOM 724 C CA . GLU A 1 86 ? -16.850 0.656 10.216 1.00 97.94 86 GLU A CA 1
ATOM 725 C C . GLU A 1 86 ? -15.519 1.222 10.710 1.00 97.94 86 GLU A C 1
ATOM 727 O O . GLU A 1 86 ? -14.528 0.516 10.911 1.00 97.94 86 GLU A O 1
ATOM 732 N N . THR A 1 87 ? -15.503 2.529 10.948 1.00 97.56 87 THR A N 1
ATOM 733 C CA . THR A 1 87 ? -14.380 3.187 11.608 1.00 97.56 87 THR A CA 1
ATOM 734 C C . THR A 1 87 ? -14.115 2.563 12.982 1.00 97.56 87 THR A C 1
ATOM 736 O O . THR A 1 87 ? -15.036 2.344 13.768 1.00 97.56 87 THR A O 1
ATOM 739 N N . GLY A 1 88 ? -12.843 2.294 13.271 1.00 97.56 88 GLY A N 1
ATOM 740 C CA . GLY A 1 88 ? -12.401 1.648 14.503 1.00 97.56 88 GLY A CA 1
ATOM 741 C C . GLY A 1 88 ? -12.482 0.120 14.476 1.00 97.56 88 GLY A C 1
ATOM 742 O O . GLY A 1 88 ? -12.022 -0.517 15.422 1.00 97.56 88 GLY A O 1
ATOM 743 N N . ASP A 1 89 ? -13.005 -0.503 13.419 1.00 98.56 89 ASP A N 1
ATOM 744 C CA . ASP A 1 89 ? -12.909 -1.956 13.274 1.00 98.56 89 ASP A CA 1
ATOM 745 C C . ASP A 1 89 ? -11.458 -2.397 13.051 1.00 98.56 89 ASP A C 1
ATOM 747 O O . ASP A 1 89 ? -10.660 -1.703 12.416 1.00 98.56 89 ASP A O 1
ATOM 751 N N . LEU A 1 90 ? -11.120 -3.581 13.556 1.00 98.44 90 LEU A N 1
ATOM 752 C CA . LEU A 1 90 ? -9.867 -4.242 13.231 1.00 98.44 90 LEU A CA 1
ATOM 753 C C . LEU A 1 90 ? -10.046 -4.993 11.909 1.00 98.44 90 LEU A C 1
ATOM 755 O O . LEU A 1 90 ? -10.960 -5.812 11.754 1.00 98.44 90 LEU A O 1
ATOM 759 N N . VAL A 1 91 ? -9.165 -4.717 10.953 1.00 98.69 91 VAL A N 1
ATOM 760 C CA . VAL A 1 91 ? -9.185 -5.326 9.624 1.00 98.69 91 VAL A CA 1
ATOM 761 C C . VAL A 1 91 ? -7.881 -6.052 9.335 1.00 98.69 91 VAL A C 1
ATOM 763 O O . VAL A 1 91 ? -6.806 -5.648 9.780 1.00 98.69 91 VAL A O 1
ATOM 766 N N . SER A 1 92 ? -7.983 -7.118 8.552 1.00 98.25 92 SER A N 1
ATOM 767 C CA . SER A 1 92 ? -6.845 -7.780 7.935 1.00 98.25 92 SER A CA 1
ATOM 768 C C . SER A 1 92 ? -6.759 -7.419 6.456 1.00 98.25 92 SER A C 1
ATOM 770 O O . SER A 1 92 ? -7.780 -7.364 5.763 1.00 98.25 92 SER A O 1
ATOM 772 N N . VAL A 1 93 ? -5.537 -7.183 5.981 1.00 98.19 93 VAL A N 1
ATOM 773 C CA . VAL A 1 93 ? -5.217 -6.988 4.568 1.00 98.19 93 VAL A CA 1
ATOM 774 C C . VAL A 1 93 ? -4.328 -8.140 4.126 1.00 98.19 93 VAL A C 1
ATOM 776 O O . VAL A 1 93 ? -3.201 -8.271 4.596 1.00 98.19 93 VAL A O 1
ATOM 779 N N . GLU A 1 94 ? -4.837 -8.970 3.221 1.00 97.75 94 GLU A N 1
ATOM 780 C CA . GLU A 1 94 ? -4.203 -10.218 2.790 1.00 97.75 94 GLU A CA 1
ATOM 781 C C . GLU A 1 94 ? -3.944 -10.203 1.284 1.00 97.75 94 GLU A C 1
ATOM 783 O O . GLU A 1 94 ? -4.818 -9.833 0.500 1.00 97.75 94 GLU A O 1
ATOM 788 N N . SER A 1 95 ? -2.778 -10.684 0.859 1.00 97.62 95 SER A N 1
ATOM 789 C CA . SER A 1 95 ? -2.478 -10.938 -0.551 1.00 97.62 95 SER A CA 1
ATOM 790 C C . SER A 1 95 ? -1.857 -12.311 -0.728 1.00 97.62 95 SER A C 1
ATOM 792 O O . SER A 1 95 ? -0.993 -12.702 0.049 1.00 97.62 95 SER A O 1
ATOM 794 N N . GLN A 1 96 ? -2.268 -13.028 -1.772 1.00 96.62 96 GLN A N 1
ATOM 795 C CA . GLN A 1 96 ? -1.675 -14.308 -2.192 1.00 96.62 96 GLN A CA 1
ATOM 796 C C . GLN A 1 96 ? -0.785 -14.150 -3.435 1.00 96.62 96 GLN A C 1
ATOM 798 O O . GLN A 1 96 ? -0.271 -15.122 -3.981 1.00 96.62 96 GLN A O 1
ATOM 803 N N . ARG A 1 97 ? -0.647 -12.917 -3.933 1.00 95.81 97 ARG A N 1
ATOM 804 C CA . ARG A 1 97 ? -0.041 -12.610 -5.230 1.00 95.81 97 ARG A CA 1
ATOM 805 C C . ARG A 1 97 ? 1.104 -11.617 -5.087 1.00 95.81 97 ARG A C 1
ATOM 807 O O . ARG A 1 97 ? 1.280 -10.772 -5.954 1.00 95.81 97 ARG A O 1
ATOM 814 N N . VAL A 1 98 ? 1.883 -11.709 -4.006 1.00 97.69 98 VAL A N 1
ATOM 815 C CA . VAL A 1 98 ? 3.066 -10.860 -3.804 1.00 97.69 98 VAL A CA 1
ATOM 816 C C . VAL A 1 98 ? 4.210 -11.421 -4.652 1.00 97.69 98 VAL A C 1
ATOM 818 O O . VAL A 1 98 ? 4.741 -12.480 -4.306 1.00 97.69 98 VAL A O 1
ATOM 821 N N . PRO A 1 99 ? 4.615 -10.770 -5.759 1.00 97.44 99 PRO A N 1
ATOM 822 C CA . PRO A 1 99 ? 5.676 -11.304 -6.594 1.00 97.44 99 PRO A CA 1
ATOM 823 C C . PRO A 1 99 ? 7.035 -11.065 -5.927 1.00 97.44 99 PRO A C 1
ATOM 825 O O . PRO A 1 99 ? 7.327 -9.974 -5.429 1.00 97.44 99 PRO A O 1
ATOM 828 N N . VAL A 1 100 ? 7.873 -12.096 -5.919 1.00 96.94 100 VAL A N 1
ATOM 829 C CA . VAL A 1 100 ? 9.227 -12.071 -5.364 1.00 96.94 100 VAL A CA 1
ATOM 830 C C . VAL A 1 100 ? 10.191 -12.620 -6.395 1.00 96.94 100 VAL A C 1
ATOM 832 O O . VAL A 1 100 ? 10.147 -13.809 -6.714 1.00 96.94 100 VAL A O 1
ATOM 835 N N . GLN A 1 101 ? 11.073 -11.762 -6.896 1.00 95.06 101 GLN A N 1
ATOM 836 C CA . GLN A 1 101 ? 12.178 -12.201 -7.732 1.00 95.06 101 GLN A CA 1
ATOM 837 C C . GLN A 1 101 ? 13.185 -12.964 -6.863 1.00 95.06 101 GLN A C 1
ATOM 839 O O . GLN A 1 101 ? 13.585 -12.477 -5.805 1.00 95.06 101 GLN A O 1
ATOM 844 N N . LYS A 1 102 ? 13.543 -14.186 -7.264 1.00 94.94 102 LYS A N 1
ATOM 845 C CA . LYS A 1 102 ? 14.441 -15.069 -6.491 1.00 94.94 102 LYS A CA 1
ATOM 846 C C . LYS A 1 102 ? 15.863 -15.134 -7.049 1.00 94.94 102 LYS A C 1
ATOM 848 O O . LYS A 1 102 ? 16.769 -15.523 -6.323 1.00 94.94 102 LYS A O 1
ATOM 853 N N . ASP A 1 103 ? 16.050 -14.756 -8.305 1.00 90.19 103 ASP A N 1
ATOM 854 C CA . ASP A 1 103 ? 17.324 -14.785 -9.014 1.00 90.19 103 ASP A CA 1
ATOM 855 C C . ASP A 1 103 ? 17.331 -13.744 -10.150 1.00 90.19 103 ASP A C 1
ATOM 857 O O . ASP A 1 103 ? 16.310 -13.133 -10.486 1.00 90.19 103 ASP A O 1
ATOM 861 N N . PHE A 1 104 ? 18.517 -13.488 -10.698 1.00 80.19 104 PHE A N 1
ATOM 862 C CA . PHE A 1 104 ? 18.729 -12.578 -11.820 1.00 80.19 104 PHE A CA 1
ATOM 863 C C . PHE A 1 104 ? 19.120 -13.374 -13.060 1.00 80.19 104 PHE A C 1
ATOM 865 O O . PHE A 1 104 ? 19.828 -14.377 -12.968 1.00 80.19 104 PHE A O 1
ATOM 872 N N . ASN A 1 105 ? 18.693 -12.903 -14.226 1.00 80.31 105 ASN A N 1
ATOM 873 C CA . ASN A 1 105 ? 19.235 -13.339 -15.505 1.00 80.31 105 ASN A CA 1
ATOM 874 C C . ASN A 1 105 ? 20.184 -12.270 -16.062 1.00 80.31 105 ASN A C 1
ATOM 876 O O . ASN A 1 105 ? 20.210 -11.131 -15.603 1.00 80.31 105 ASN A O 1
ATOM 880 N N . MET A 1 106 ? 20.996 -12.646 -17.049 1.00 77.44 106 MET A N 1
ATOM 881 C CA . MET A 1 106 ? 22.003 -11.746 -17.625 1.00 77.44 106 MET A CA 1
ATOM 882 C C . MET A 1 106 ? 21.430 -10.706 -18.606 1.00 77.44 106 MET A C 1
ATOM 884 O O . MET A 1 106 ? 22.202 -9.964 -19.202 1.00 77.44 106 MET A O 1
ATOM 888 N N . GLY A 1 107 ? 20.106 -10.648 -18.804 1.00 82.62 107 GLY A N 1
ATOM 889 C CA . GLY A 1 107 ? 19.491 -9.647 -19.683 1.00 82.62 107 GLY A CA 1
ATOM 890 C C . GLY A 1 107 ? 19.850 -9.796 -21.169 1.00 82.62 107 GLY A C 1
ATOM 891 O O . GLY A 1 107 ? 19.986 -8.790 -21.857 1.00 82.62 107 GLY A O 1
ATOM 892 N N . VAL A 1 108 ? 20.061 -11.022 -21.667 1.00 84.31 108 VAL A N 1
ATOM 893 C CA . VAL A 1 108 ? 20.563 -11.261 -23.037 1.00 84.31 108 VAL A CA 1
ATOM 894 C C . VAL A 1 108 ? 19.442 -11.148 -24.070 1.00 84.31 108 VAL A C 1
ATOM 896 O O . VAL A 1 108 ? 19.658 -10.672 -25.184 1.00 84.31 108 VAL A O 1
ATOM 899 N N . LYS A 1 109 ? 18.237 -11.603 -23.720 1.00 84.31 109 LYS A N 1
ATOM 900 C CA . LYS A 1 109 ? 17.052 -11.533 -24.580 1.00 84.31 109 LYS A CA 1
ATOM 901 C C . LYS A 1 109 ? 16.257 -10.269 -24.292 1.00 84.31 109 LYS A C 1
ATOM 903 O O . LYS A 1 109 ? 16.254 -9.750 -23.180 1.00 84.31 109 LYS A O 1
ATOM 908 N N . SER A 1 110 ? 15.516 -9.814 -25.297 1.00 81.69 110 SER A N 1
ATOM 909 C CA . SER A 1 110 ? 14.736 -8.576 -25.228 1.00 81.69 110 SER A CA 1
ATOM 910 C C . SER A 1 110 ? 13.703 -8.554 -24.104 1.00 81.69 110 SER A C 1
ATOM 912 O O . SER A 1 110 ? 13.313 -7.469 -23.695 1.00 81.69 110 SER A O 1
ATOM 914 N N . ASP A 1 111 ? 13.245 -9.715 -23.624 1.00 86.31 111 ASP A N 1
ATOM 915 C CA . ASP A 1 111 ? 12.272 -9.837 -22.541 1.00 86.31 111 ASP A CA 1
ATOM 916 C C . ASP A 1 111 ? 12.856 -10.323 -21.216 1.00 86.31 111 ASP A C 1
ATOM 918 O O . ASP A 1 111 ? 12.099 -10.580 -20.279 1.00 86.31 111 ASP A O 1
ATOM 922 N N . ASP A 1 112 ? 14.182 -10.454 -21.117 1.00 86.81 112 ASP A N 1
ATOM 923 C CA . ASP A 1 112 ? 14.838 -11.040 -19.952 1.00 86.81 112 ASP A CA 1
ATOM 924 C C . ASP A 1 112 ? 14.535 -10.266 -18.666 1.00 86.81 112 ASP A C 1
ATOM 926 O O . ASP A 1 112 ? 14.237 -10.887 -17.646 1.00 86.81 112 ASP A O 1
ATOM 930 N N . MET A 1 113 ? 14.487 -8.938 -18.746 1.00 87.12 113 MET A N 1
ATOM 931 C CA . MET A 1 113 ? 14.295 -8.054 -17.594 1.00 87.12 113 MET A CA 1
ATOM 932 C C . MET A 1 113 ? 12.834 -7.631 -17.365 1.00 87.12 113 MET A C 1
ATOM 934 O O . MET A 1 113 ? 12.531 -7.016 -16.343 1.00 87.12 113 MET A O 1
ATOM 938 N N . TRP A 1 114 ? 11.916 -7.940 -18.289 1.00 91.25 114 TRP A N 1
ATOM 939 C CA . TRP A 1 114 ? 10.500 -7.582 -18.138 1.00 91.25 114 TRP A CA 1
ATOM 940 C C . TRP A 1 114 ? 9.802 -8.510 -17.146 1.00 91.25 114 TRP A C 1
ATOM 942 O O . TRP A 1 114 ? 10.138 -9.692 -17.034 1.00 91.25 114 TRP A O 1
ATOM 952 N N . PHE A 1 115 ? 8.802 -7.991 -16.431 1.00 94.19 115 PHE A N 1
ATOM 953 C CA . PHE A 1 115 ? 8.103 -8.738 -15.386 1.00 94.19 115 PHE A CA 1
ATOM 954 C C . PHE A 1 115 ? 7.479 -10.029 -15.933 1.00 94.19 115 PHE A C 1
ATOM 956 O O . PHE A 1 115 ? 7.655 -11.107 -15.366 1.00 94.19 115 PHE A O 1
ATOM 963 N N . SER A 1 116 ? 6.784 -9.926 -17.063 1.00 94.19 116 SER A N 1
ATOM 964 C CA . SER A 1 116 ? 6.146 -11.044 -17.762 1.00 94.19 116 SER A CA 1
ATOM 965 C C . SER A 1 116 ? 7.152 -12.116 -18.191 1.00 94.19 116 SER A C 1
ATOM 967 O O . SER A 1 116 ? 6.911 -13.309 -17.994 1.00 94.19 116 SER A O 1
ATOM 969 N N . GLY A 1 117 ? 8.309 -11.705 -18.710 1.00 93.50 117 GLY A N 1
ATOM 970 C CA . GLY A 1 117 ? 9.392 -12.612 -19.067 1.00 93.50 117 GLY A CA 1
ATOM 971 C C . GLY A 1 117 ? 9.989 -13.313 -17.840 1.00 93.50 117 GLY A C 1
ATOM 972 O O . GLY A 1 117 ? 10.157 -14.537 -17.840 1.00 93.50 117 GLY A O 1
ATOM 973 N N . LEU A 1 118 ? 10.282 -12.557 -16.776 1.00 93.94 118 LEU A N 1
ATOM 974 C CA . LEU A 1 118 ? 10.792 -13.091 -15.510 1.00 93.94 118 LEU A CA 1
ATOM 975 C C . LEU A 1 118 ? 9.816 -14.114 -14.908 1.00 93.94 118 LEU A C 1
ATOM 977 O O . LEU A 1 118 ? 10.240 -15.186 -14.476 1.00 93.94 118 LEU A O 1
ATOM 981 N N . MET A 1 119 ? 8.510 -13.832 -14.938 1.00 94.69 119 MET A N 1
ATOM 982 C CA . MET A 1 119 ? 7.461 -14.779 -14.542 1.00 94.69 119 MET A CA 1
ATOM 983 C C . MET A 1 119 ? 7.476 -16.036 -15.421 1.00 94.69 119 MET A C 1
ATOM 985 O O . MET A 1 119 ? 7.518 -17.147 -14.895 1.00 94.69 119 MET A O 1
ATOM 989 N N . LYS A 1 120 ? 7.487 -15.880 -16.753 1.00 94.06 120 LYS A N 1
ATOM 990 C CA . LYS A 1 120 ? 7.445 -16.987 -17.729 1.00 94.06 120 LYS A CA 1
ATOM 991 C C . LYS A 1 120 ? 8.612 -17.963 -17.568 1.00 94.06 120 LYS A C 1
ATOM 993 O O . LYS A 1 120 ? 8.427 -19.166 -17.720 1.00 94.06 120 LYS A O 1
ATOM 998 N N . ARG A 1 121 ? 9.808 -17.456 -17.265 1.00 92.94 121 ARG A N 1
ATOM 999 C CA . ARG A 1 121 ? 11.019 -18.264 -17.033 1.00 92.94 121 ARG A CA 1
ATOM 1000 C C . ARG A 1 121 ? 11.161 -18.750 -15.589 1.00 92.94 121 ARG A C 1
ATOM 1002 O O . ARG A 1 121 ? 12.130 -19.425 -15.262 1.00 92.94 121 ARG A O 1
ATOM 1009 N N . GLY A 1 122 ? 10.199 -18.425 -14.728 1.00 94.12 122 GLY A N 1
ATOM 1010 C CA . GLY A 1 122 ? 10.174 -18.887 -13.349 1.00 94.12 122 GLY A CA 1
ATOM 1011 C C . GLY A 1 122 ? 11.193 -18.202 -12.442 1.00 94.12 122 GLY A C 1
ATOM 1012 O O . GLY A 1 122 ? 11.545 -18.800 -11.432 1.00 94.12 122 GLY A O 1
ATOM 1013 N N . HIS A 1 123 ? 11.645 -16.983 -12.763 1.00 94.88 123 HIS A N 1
ATOM 1014 C CA . HIS A 1 123 ? 12.516 -16.140 -11.921 1.00 94.88 123 HIS A CA 1
ATOM 1015 C C . HIS A 1 123 ? 11.749 -15.405 -10.810 1.00 94.88 123 HIS A C 1
ATOM 1017 O O . HIS A 1 123 ? 12.337 -14.883 -9.860 1.00 94.88 123 HIS A O 1
ATOM 1023 N N . ILE A 1 124 ? 10.417 -15.374 -10.903 1.00 96.81 124 ILE A N 1
ATOM 1024 C CA . ILE A 1 124 ? 9.530 -14.798 -9.894 1.00 96.81 124 ILE A CA 1
ATOM 1025 C C . ILE A 1 124 ? 8.689 -15.912 -9.275 1.00 96.81 124 ILE A C 1
ATOM 1027 O O . ILE A 1 124 ? 8.059 -16.702 -9.976 1.00 96.81 124 ILE A O 1
ATOM 1031 N N . LYS A 1 125 ? 8.660 -15.953 -7.943 1.00 97.06 125 LYS A N 1
ATOM 1032 C CA . LYS A 1 125 ? 7.717 -16.762 -7.166 1.00 97.06 125 LYS A CA 1
ATOM 1033 C C . LYS A 1 125 ? 6.623 -15.873 -6.584 1.00 97.06 125 LYS A C 1
ATOM 1035 O O . LYS A 1 125 ? 6.882 -14.718 -6.246 1.00 97.06 125 LYS A O 1
ATOM 1040 N N . LEU A 1 126 ? 5.422 -16.419 -6.422 1.00 97.69 126 LEU A N 1
ATOM 1041 C CA . LEU A 1 126 ? 4.355 -15.750 -5.681 1.00 97.69 126 LEU A CA 1
ATOM 1042 C C . LEU A 1 126 ? 4.433 -16.143 -4.209 1.00 97.69 126 LEU A C 1
ATOM 1044 O O . LEU A 1 126 ? 4.580 -17.318 -3.877 1.00 97.69 126 LEU A O 1
ATOM 1048 N N . ALA A 1 127 ? 4.366 -15.144 -3.340 1.00 97.38 127 ALA A N 1
ATOM 1049 C CA . ALA A 1 127 ? 4.288 -15.307 -1.901 1.00 97.38 127 ALA A CA 1
ATOM 1050 C C . ALA A 1 127 ? 2.957 -14.757 -1.382 1.00 97.38 127 ALA A C 1
ATOM 1052 O O . ALA A 1 127 ? 2.341 -13.879 -1.995 1.00 97.38 127 ALA A O 1
ATOM 1053 N N . SER A 1 128 ? 2.551 -15.247 -0.215 1.00 97.19 128 SER A N 1
ATOM 1054 C CA . SER A 1 128 ? 1.487 -14.640 0.568 1.00 97.19 128 SER A CA 1
ATOM 1055 C C . SER A 1 128 ? 2.051 -13.582 1.515 1.00 97.19 128 SER A C 1
ATOM 1057 O O . SER A 1 128 ? 3.175 -13.702 2.005 1.00 97.19 128 SER A O 1
ATOM 1059 N N . GLY A 1 129 ? 1.258 -12.562 1.810 1.00 96.75 129 GLY A N 1
ATOM 1060 C CA . GLY A 1 129 ? 1.561 -11.560 2.821 1.00 96.75 129 GLY A CA 1
ATOM 1061 C C . GLY A 1 129 ? 0.288 -11.091 3.511 1.00 96.75 129 GLY A C 1
ATOM 1062 O O . GLY A 1 129 ? -0.808 -11.195 2.952 1.00 96.75 129 GLY A O 1
ATOM 1063 N N . GLN A 1 130 ? 0.442 -10.578 4.726 1.00 97.12 130 GLN A N 1
ATOM 1064 C CA . GLN A 1 130 ? -0.662 -10.073 5.527 1.00 97.12 130 GLN A CA 1
ATOM 1065 C C . GLN A 1 130 ? -0.162 -9.021 6.517 1.00 97.12 130 GLN A C 1
ATOM 1067 O O . GLN A 1 130 ? 0.942 -9.141 7.048 1.00 97.12 130 GLN A O 1
ATOM 1072 N N . PHE A 1 131 ? -1.002 -8.031 6.798 1.00 97.81 131 PHE A N 1
ATOM 1073 C CA . PHE A 1 131 ? -0.898 -7.209 8.001 1.00 97.81 131 PHE A CA 1
ATOM 1074 C C . PHE A 1 131 ? -2.299 -6.887 8.525 1.00 97.81 131 PHE A C 1
ATOM 1076 O O . PHE A 1 131 ? -3.294 -6.991 7.801 1.00 97.81 131 PHE A O 1
ATOM 1083 N N . THR A 1 132 ? -2.385 -6.489 9.788 1.00 98.25 132 THR A N 1
ATOM 1084 C CA . THR A 1 132 ? -3.626 -5.994 10.393 1.00 98.25 132 THR A CA 1
ATOM 1085 C C . THR A 1 132 ? -3.548 -4.501 10.659 1.00 98.25 132 THR A C 1
ATOM 1087 O O . THR A 1 132 ? -2.482 -3.978 10.974 1.00 98.25 132 THR A O 1
ATOM 1090 N N . ALA A 1 133 ? -4.681 -3.816 10.589 1.00 98.19 133 ALA A N 1
ATOM 1091 C CA . ALA A 1 133 ? -4.766 -2.389 10.853 1.00 98.19 133 ALA A CA 1
ATOM 1092 C C . ALA A 1 133 ? -6.141 -2.008 11.408 1.00 98.19 133 ALA A C 1
ATOM 1094 O O . ALA A 1 133 ? -7.111 -2.752 11.268 1.00 98.19 133 ALA A O 1
ATOM 1095 N N . VAL A 1 134 ? -6.230 -0.836 12.029 1.00 98.06 134 VAL A N 1
ATOM 1096 C CA . VAL A 1 134 ? -7.499 -0.235 12.451 1.00 98.06 134 VAL A CA 1
ATOM 1097 C C . VAL A 1 134 ? -8.080 0.570 11.291 1.00 98.06 134 VAL A C 1
ATOM 1099 O O . VAL A 1 134 ? -7.414 1.448 10.739 1.00 98.06 134 VAL A O 1
ATOM 1102 N N . ALA A 1 135 ? -9.318 0.276 10.904 1.00 98.12 135 ALA A N 1
ATOM 1103 C CA . ALA A 1 135 ? -9.974 0.938 9.788 1.00 98.12 135 ALA A CA 1
ATOM 1104 C C . ALA A 1 135 ? -10.360 2.385 10.127 1.00 98.12 135 ALA A C 1
ATOM 1106 O O . ALA A 1 135 ? -10.933 2.675 11.178 1.00 98.12 135 ALA A O 1
ATOM 1107 N N . ILE A 1 136 ? -10.095 3.292 9.191 1.00 97.25 136 ILE A N 1
ATOM 1108 C CA . ILE A 1 136 ? -10.556 4.678 9.202 1.00 97.25 136 ILE A CA 1
ATOM 1109 C C . ILE A 1 136 ? -11.375 4.880 7.931 1.00 97.25 136 ILE A C 1
ATOM 1111 O O . ILE A 1 136 ? -10.829 4.940 6.830 1.00 97.25 136 ILE A O 1
ATOM 1115 N N . VAL A 1 137 ? -12.696 4.974 8.066 1.00 97.12 137 VAL A N 1
ATOM 1116 C CA . VAL A 1 137 ? -13.565 5.219 6.913 1.00 97.12 137 VAL A CA 1
ATOM 1117 C C . VAL A 1 137 ? -13.497 6.700 6.551 1.00 97.12 137 VAL A C 1
ATOM 1119 O O . VAL A 1 137 ? -13.825 7.564 7.365 1.00 97.12 137 VAL A O 1
ATOM 1122 N N . THR A 1 138 ? -13.052 7.007 5.334 1.00 95.50 138 THR A N 1
ATOM 1123 C CA . THR A 1 138 ? -12.863 8.387 4.874 1.00 95.50 138 THR A CA 1
ATOM 1124 C C . THR A 1 138 ? -13.032 8.513 3.358 1.00 95.50 138 THR A C 1
ATOM 1126 O O . THR A 1 138 ? -12.515 7.679 2.615 1.00 95.50 138 THR A O 1
ATOM 1129 N N . PRO A 1 139 ? -13.707 9.564 2.854 1.00 94.12 139 PRO A N 1
ATOM 1130 C CA . PRO A 1 139 ? -13.791 9.833 1.418 1.00 94.12 139 PRO A CA 1
ATOM 1131 C C . PRO A 1 139 ? -12.487 10.412 0.836 1.00 94.12 139 PRO A C 1
ATOM 1133 O O . PRO A 1 139 ? -12.419 10.666 -0.362 1.00 94.12 139 PRO A O 1
ATOM 1136 N N . ALA A 1 140 ? -11.459 10.650 1.663 1.00 93.62 140 ALA A N 1
ATOM 1137 C CA . ALA A 1 140 ? -10.171 11.186 1.216 1.00 93.62 140 ALA A CA 1
ATOM 1138 C C . ALA A 1 140 ? -9.385 10.210 0.318 1.00 93.62 140 ALA A C 1
ATOM 1140 O O . ALA A 1 140 ? -8.548 10.637 -0.477 1.00 93.62 140 ALA A O 1
ATOM 1141 N N . VAL A 1 141 ? -9.665 8.906 0.419 1.00 94.81 141 VAL A N 1
ATOM 1142 C CA . VAL A 1 141 ? -9.117 7.882 -0.480 1.00 94.81 141 VAL A CA 1
ATOM 1143 C C . VAL A 1 141 ? -10.129 7.540 -1.570 1.00 94.81 141 VAL A C 1
ATOM 1145 O O . VAL A 1 141 ? -11.332 7.518 -1.329 1.00 94.81 141 VAL A O 1
ATOM 1148 N N . LYS A 1 142 ? -9.655 7.271 -2.790 1.00 96.00 142 LYS A N 1
ATOM 1149 C CA . LYS A 1 142 ? -10.532 6.896 -3.910 1.00 96.00 142 LYS A CA 1
ATOM 1150 C C . LYS A 1 142 ? -11.138 5.511 -3.686 1.00 96.00 142 LYS A C 1
ATOM 1152 O O . LYS A 1 142 ? -10.476 4.626 -3.148 1.00 96.00 142 LYS A O 1
ATOM 1157 N N . ARG A 1 143 ? -12.352 5.294 -4.201 1.00 97.62 143 ARG A N 1
ATOM 1158 C CA . ARG A 1 143 ? -12.932 3.950 -4.312 1.00 97.62 143 ARG A CA 1
ATOM 1159 C C . ARG A 1 143 ? -11.968 3.002 -5.039 1.00 97.62 143 ARG A C 1
ATOM 1161 O O . ARG A 1 143 ? -11.336 3.392 -6.020 1.00 97.62 143 ARG A O 1
ATOM 1168 N N . GLY A 1 144 ? -11.860 1.768 -4.560 1.00 97.94 144 GLY A N 1
ATOM 1169 C CA . GLY A 1 144 ? -10.936 0.758 -5.071 1.00 97.94 144 GLY A CA 1
ATOM 1170 C C . GLY A 1 144 ? -9.523 0.846 -4.486 1.00 97.94 144 GLY A C 1
ATOM 1171 O O . GLY A 1 144 ? -8.692 -0.001 -4.809 1.00 97.94 144 GLY A O 1
ATOM 1172 N N . VAL A 1 145 ? -9.232 1.847 -3.647 1.00 97.94 145 VAL A N 1
ATOM 1173 C CA . VAL A 1 145 ? -7.896 2.119 -3.103 1.00 97.94 145 VAL A CA 1
ATOM 1174 C C . VAL A 1 145 ? -7.966 2.278 -1.588 1.00 97.94 145 VAL A C 1
ATOM 1176 O O . VAL A 1 145 ? -8.844 2.954 -1.058 1.00 97.94 145 VAL A O 1
ATOM 1179 N N . VAL A 1 146 ? -6.997 1.694 -0.891 1.00 97.81 146 VAL A N 1
ATOM 1180 C CA . VAL A 1 146 ? -6.770 1.922 0.540 1.00 97.81 146 VAL A CA 1
ATOM 1181 C C . VAL A 1 146 ? -5.392 2.523 0.777 1.00 97.81 146 VAL A C 1
ATOM 1183 O O . VAL A 1 146 ? -4.481 2.368 -0.044 1.00 97.81 146 VAL A O 1
ATOM 1186 N N . TYR A 1 147 ? -5.236 3.202 1.910 1.00 97.75 147 TYR A N 1
ATOM 1187 C CA . TYR A 1 147 ? -3.976 3.815 2.318 1.00 97.75 147 TYR A CA 1
ATOM 1188 C C . TYR A 1 147 ? -3.596 3.415 3.744 1.00 97.75 147 TYR A C 1
ATOM 1190 O O . TYR A 1 147 ? -4.435 3.402 4.639 1.00 97.75 147 TYR A O 1
ATOM 1198 N N . THR A 1 148 ? -2.323 3.094 3.967 1.00 97.50 148 THR A N 1
ATOM 1199 C CA . THR A 1 148 ? -1.789 2.723 5.287 1.00 97.50 148 THR A CA 1
ATOM 1200 C C . THR A 1 148 ? -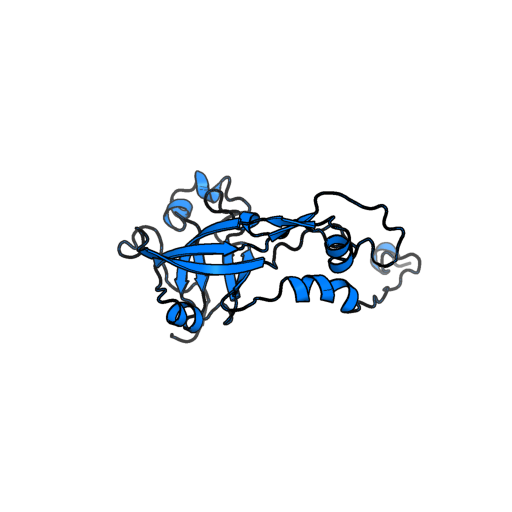0.414 3.344 5.543 1.00 97.50 148 THR A C 1
ATOM 1202 O O . THR A 1 148 ? 0.271 3.789 4.612 1.00 97.50 148 THR A O 1
ATOM 1205 N N . ASN A 1 149 ? 0.033 3.361 6.800 1.00 95.62 149 ASN A N 1
ATOM 1206 C CA . ASN A 1 149 ? 1.410 3.728 7.107 1.00 95.62 149 ASN A CA 1
ATOM 1207 C C . ASN A 1 149 ? 2.384 2.642 6.614 1.00 95.62 149 ASN A C 1
ATOM 1209 O O . ASN A 1 149 ? 2.188 1.446 6.818 1.00 95.62 149 ASN A O 1
ATOM 1213 N N . HIS A 1 150 ? 3.459 3.072 5.958 1.00 91.31 150 HIS A N 1
ATOM 1214 C CA . HIS A 1 150 ? 4.389 2.193 5.246 1.00 91.31 150 HIS A CA 1
ATOM 1215 C C . HIS A 1 150 ? 5.267 1.293 6.138 1.00 91.31 150 HIS A C 1
ATOM 1217 O O . HIS A 1 150 ? 5.476 0.127 5.808 1.00 91.31 150 HIS A O 1
ATOM 1223 N N . LEU A 1 151 ? 5.800 1.821 7.242 1.00 90.44 151 LEU A N 1
ATOM 1224 C CA . LEU A 1 151 ? 6.805 1.155 8.085 1.00 90.44 151 LEU A CA 1
ATOM 1225 C C . LEU A 1 151 ? 6.355 1.056 9.544 1.00 90.44 151 LEU A C 1
ATOM 1227 O O . LEU A 1 151 ? 7.161 1.220 10.459 1.00 90.44 151 LEU A O 1
ATOM 1231 N N . ASP A 1 152 ? 5.069 0.786 9.772 1.00 94.06 152 ASP A N 1
ATOM 1232 C CA . ASP A 1 152 ? 4.649 0.359 11.103 1.00 94.06 152 ASP A CA 1
ATOM 1233 C C . ASP A 1 152 ? 5.440 -0.896 11.499 1.00 94.06 152 ASP A C 1
ATOM 1235 O O . ASP A 1 152 ? 5.490 -1.879 10.758 1.00 94.06 152 ASP A O 1
ATOM 1239 N N . LYS A 1 153 ? 6.108 -0.845 12.650 1.00 90.56 153 LYS A N 1
ATOM 1240 C CA . LYS A 1 153 ? 7.047 -1.894 13.065 1.00 90.56 153 LYS A CA 1
ATOM 1241 C C . LYS A 1 153 ? 6.364 -3.192 13.474 1.00 90.56 153 LYS A C 1
ATOM 1243 O O . LYS A 1 153 ? 7.013 -4.233 13.505 1.00 90.56 153 LYS A O 1
ATOM 1248 N N . ARG A 1 154 ? 5.080 -3.126 13.823 1.00 91.81 154 ARG A N 1
ATOM 1249 C CA . ARG A 1 154 ? 4.292 -4.261 14.307 1.00 91.81 154 ARG A CA 1
ATOM 1250 C C . ARG A 1 154 ? 3.512 -4.878 13.155 1.00 91.81 154 ARG A C 1
ATOM 1252 O O . ARG A 1 154 ? 3.389 -6.093 13.080 1.00 91.81 154 ARG A O 1
ATOM 1259 N N . GLN A 1 155 ? 3.000 -4.035 12.261 1.00 95.62 155 GLN A N 1
ATOM 1260 C CA . GLN A 1 155 ? 2.137 -4.409 11.145 1.00 95.62 155 GLN A CA 1
ATOM 1261 C C . GLN A 1 155 ? 2.613 -3.755 9.837 1.00 95.62 155 GLN A C 1
ATOM 1263 O O . GLN A 1 155 ? 1.931 -2.877 9.296 1.00 95.62 155 GLN A O 1
ATOM 1268 N N . PRO A 1 156 ? 3.793 -4.145 9.316 1.00 93.75 156 PRO A N 1
ATOM 1269 C CA . PRO A 1 156 ? 4.412 -3.467 8.186 1.00 93.75 156 PRO A CA 1
ATOM 1270 C C . PRO A 1 156 ? 3.697 -3.772 6.867 1.00 93.75 156 PRO A C 1
ATOM 1272 O O . PRO A 1 156 ? 3.543 -4.935 6.476 1.00 93.75 156 PRO A O 1
ATOM 1275 N N . PHE A 1 157 ? 3.392 -2.723 6.096 1.00 95.12 157 PHE A N 1
ATOM 1276 C CA . PHE A 1 157 ? 2.901 -2.855 4.718 1.00 95.12 157 PHE A CA 1
ATOM 1277 C C . PHE A 1 157 ? 3.879 -3.639 3.825 1.00 95.12 157 PHE A C 1
ATOM 1279 O O . PHE A 1 157 ? 3.460 -4.319 2.891 1.00 95.12 157 PHE A O 1
ATOM 1286 N N . ASN A 1 158 ? 5.183 -3.600 4.127 1.00 92.12 158 ASN A N 1
ATOM 1287 C CA . ASN A 1 158 ? 6.218 -4.321 3.376 1.00 92.12 158 ASN A CA 1
ATOM 1288 C C . ASN A 1 158 ? 5.997 -5.843 3.283 1.00 92.12 158 ASN A C 1
ATOM 1290 O O . ASN A 1 158 ? 6.614 -6.497 2.437 1.00 92.12 158 ASN A O 1
ATOM 1294 N N . SER A 1 159 ? 5.112 -6.409 4.108 1.00 93.88 159 SER A N 1
ATOM 1295 C CA . SER A 1 159 ? 4.608 -7.777 3.946 1.00 93.88 159 SER A CA 1
ATOM 1296 C C . SER A 1 159 ? 3.936 -8.006 2.580 1.00 93.88 159 SER A C 1
ATOM 1298 O O . SER A 1 159 ? 4.117 -9.077 1.999 1.00 93.88 159 SER A O 1
ATOM 1300 N N . LEU A 1 160 ? 3.241 -6.996 2.039 1.00 96.12 160 LEU A N 1
ATOM 1301 C CA . LEU A 1 160 ? 2.514 -7.024 0.761 1.00 96.12 160 LEU A CA 1
ATOM 1302 C C . LEU A 1 160 ? 3.282 -6.408 -0.417 1.00 96.12 160 LEU A C 1
ATOM 1304 O O . LEU A 1 160 ? 2.881 -6.590 -1.566 1.00 96.12 160 LEU A O 1
ATOM 1308 N N . SER A 1 161 ? 4.364 -5.671 -0.152 1.00 95.81 161 SER A N 1
ATOM 1309 C CA . SER A 1 161 ? 5.159 -5.013 -1.194 1.00 95.81 161 SER A CA 1
ATOM 1310 C C . SER A 1 161 ? 5.736 -6.022 -2.197 1.00 95.81 161 SER A C 1
ATOM 1312 O O . SER A 1 161 ? 6.425 -6.962 -1.783 1.00 95.81 161 SER A O 1
ATOM 1314 N N . PRO A 1 162 ? 5.561 -5.796 -3.512 1.00 96.12 162 PRO A N 1
ATOM 1315 C CA . PRO A 1 162 ? 6.287 -6.519 -4.548 1.00 96.12 162 PRO A CA 1
ATOM 1316 C C . PRO A 1 162 ? 7.798 -6.421 -4.350 1.00 96.12 162 PRO A C 1
ATOM 1318 O O . PRO A 1 162 ? 8.347 -5.335 -4.152 1.00 96.12 162 PRO A O 1
ATOM 1321 N N . ARG A 1 163 ? 8.481 -7.558 -4.467 1.00 95.56 163 ARG A N 1
ATOM 1322 C CA . ARG A 1 163 ? 9.944 -7.669 -4.394 1.00 95.56 163 ARG A CA 1
ATOM 1323 C C . ARG A 1 163 ? 10.499 -7.953 -5.785 1.00 95.56 163 ARG A C 1
ATOM 1325 O O . ARG A 1 163 ? 11.269 -8.887 -5.984 1.00 95.56 163 ARG A O 1
ATOM 1332 N N . VAL A 1 164 ? 10.027 -7.165 -6.745 1.00 94.31 164 VAL A N 1
ATOM 1333 C CA . VAL A 1 164 ? 10.505 -7.153 -8.126 1.00 94.31 164 VAL A CA 1
ATOM 1334 C C . VAL A 1 164 ? 10.867 -5.705 -8.449 1.00 94.31 164 VAL A C 1
ATOM 1336 O O . VAL A 1 164 ? 9.967 -4.854 -8.477 1.00 94.31 164 VAL A O 1
ATOM 1339 N N . PRO A 1 165 ? 12.162 -5.391 -8.578 1.00 91.56 165 PRO A N 1
ATOM 1340 C CA . PRO A 1 165 ? 12.599 -4.046 -8.889 1.00 91.56 165 PRO A CA 1
ATOM 1341 C C . PRO A 1 165 ? 12.239 -3.669 -10.328 1.00 91.56 165 PRO A C 1
ATOM 1343 O O . PRO A 1 165 ? 12.013 -4.511 -11.195 1.00 91.56 165 PRO A O 1
ATOM 1346 N N . ASP A 1 166 ? 12.177 -2.370 -10.571 1.00 89.44 166 ASP A N 1
ATOM 1347 C CA . ASP A 1 166 ? 12.083 -1.816 -11.908 1.00 89.44 166 ASP A CA 1
ATOM 1348 C C . ASP A 1 166 ? 13.342 -2.129 -12.735 1.00 89.44 166 ASP A C 1
ATOM 1350 O O . ASP A 1 166 ? 14.442 -1.877 -12.244 1.00 89.44 166 ASP A O 1
ATOM 1354 N N . PRO A 1 167 ? 13.226 -2.635 -13.978 1.00 85.19 167 PRO A N 1
ATOM 1355 C CA . PRO A 1 167 ? 14.388 -3.091 -14.737 1.00 85.19 167 PRO A CA 1
ATOM 1356 C C . PRO A 1 167 ? 15.317 -1.964 -15.201 1.00 85.19 167 PRO A C 1
ATOM 1358 O O . PRO A 1 167 ? 16.446 -2.245 -15.589 1.00 85.19 167 PRO A O 1
ATOM 1361 N N . LEU A 1 168 ? 14.874 -0.701 -15.170 1.00 87.44 168 LEU A N 1
ATOM 1362 C CA . LEU A 1 168 ? 15.697 0.440 -15.578 1.00 87.44 168 LEU A CA 1
ATOM 1363 C C . LEU A 1 168 ? 16.481 1.032 -14.408 1.00 87.44 168 LEU A C 1
ATOM 1365 O O . LEU A 1 168 ? 17.648 1.387 -14.550 1.00 87.44 168 LEU A O 1
ATOM 1369 N N . THR A 1 169 ? 15.830 1.176 -13.254 1.00 89.00 169 THR A N 1
ATOM 1370 C CA . THR A 1 169 ? 16.387 1.898 -12.096 1.00 89.00 169 THR A CA 1
ATOM 1371 C C . THR A 1 169 ? 16.735 1.006 -10.914 1.00 89.00 169 THR A C 1
ATOM 1373 O O . THR A 1 169 ? 17.326 1.477 -9.946 1.00 89.00 169 THR A O 1
ATOM 1376 N N . MET A 1 170 ? 16.338 -0.264 -10.959 1.00 89.12 170 MET A N 1
ATOM 1377 C CA . MET A 1 170 ? 16.425 -1.221 -9.858 1.00 89.12 170 MET A CA 1
ATOM 1378 C C . MET A 1 170 ? 15.674 -0.802 -8.583 1.00 89.12 170 MET A C 1
ATOM 1380 O O . MET A 1 170 ? 15.856 -1.385 -7.514 1.00 89.12 170 MET A O 1
ATOM 1384 N N . ASN A 1 171 ? 14.771 0.177 -8.687 1.00 92.69 171 ASN A N 1
ATOM 1385 C CA . ASN A 1 171 ? 13.950 0.623 -7.569 1.00 92.69 171 ASN A CA 1
ATOM 1386 C C . ASN A 1 171 ? 12.719 -0.265 -7.381 1.00 92.69 171 ASN A C 1
ATOM 1388 O O . ASN A 1 171 ? 12.029 -0.626 -8.334 1.00 92.69 171 ASN A O 1
A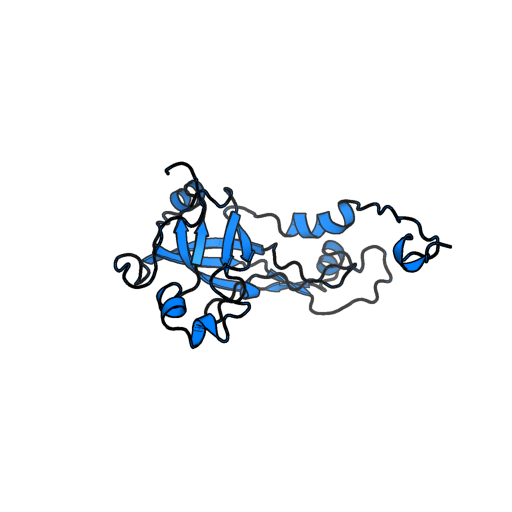TOM 1392 N N . TYR A 1 172 ? 12.387 -0.562 -6.127 1.00 93.62 172 TYR A N 1
ATOM 1393 C CA . TYR A 1 172 ? 11.169 -1.295 -5.793 1.00 93.62 172 TYR A CA 1
ATOM 1394 C C . TYR A 1 172 ? 9.910 -0.440 -5.944 1.00 93.62 172 TYR A C 1
ATOM 1396 O O . TYR A 1 172 ? 9.869 0.755 -5.639 1.00 93.62 172 TYR A O 1
ATOM 1404 N N . ARG A 1 173 ? 8.828 -1.106 -6.340 1.00 93.44 173 ARG A N 1
ATOM 1405 C CA . ARG A 1 173 ? 7.539 -0.498 -6.689 1.00 93.44 173 ARG A CA 1
ATOM 1406 C C . ARG A 1 173 ? 6.585 -0.487 -5.495 1.00 93.44 173 ARG A C 1
ATOM 1408 O O . ARG A 1 173 ? 5.471 -0.993 -5.559 1.00 93.44 173 ARG A O 1
ATOM 1415 N N . TYR A 1 174 ? 7.022 0.114 -4.388 1.00 95.06 174 TYR A N 1
ATOM 1416 C CA . TYR A 1 174 ? 6.337 0.045 -3.088 1.00 95.06 174 TYR A CA 1
ATOM 1417 C C . TYR A 1 174 ? 4.890 0.545 -3.076 1.00 95.06 174 TYR A C 1
ATOM 1419 O O . TYR A 1 174 ? 4.165 0.240 -2.141 1.00 95.06 174 TYR A O 1
ATOM 1427 N N . LYS A 1 175 ? 4.469 1.367 -4.041 1.00 94.94 175 LYS A N 1
ATOM 1428 C CA . LYS A 1 175 ? 3.132 1.992 -4.052 1.00 94.94 175 LYS A CA 1
ATOM 1429 C C . LYS A 1 175 ? 2.065 1.150 -4.739 1.00 94.94 175 LYS A C 1
ATOM 1431 O O . LYS A 1 175 ? 0.910 1.558 -4.779 1.00 94.94 175 LYS A O 1
ATOM 1436 N N . ILE A 1 176 ? 2.460 -0.004 -5.266 1.00 94.00 176 ILE A N 1
ATOM 1437 C CA . ILE A 1 176 ? 1.603 -0.893 -6.029 1.00 94.00 176 ILE A CA 1
ATOM 1438 C C . ILE A 1 176 ? 1.570 -2.232 -5.302 1.00 94.00 176 ILE A C 1
ATOM 1440 O O . ILE A 1 176 ? 2.477 -3.041 -5.445 1.00 94.00 176 ILE A O 1
ATOM 1444 N N . ALA A 1 177 ? 0.534 -2.461 -4.507 1.00 97.00 177 ALA A N 1
ATOM 1445 C CA . ALA A 1 177 ? 0.198 -3.777 -3.982 1.00 97.00 177 ALA A CA 1
ATOM 1446 C C . ALA A 1 177 ? -1.301 -4.021 -4.161 1.00 97.00 177 ALA A C 1
ATOM 1448 O O . ALA A 1 177 ? -2.076 -3.079 -4.342 1.00 97.00 177 ALA A O 1
ATOM 1449 N N . VAL A 1 178 ? -1.705 -5.285 -4.098 1.00 97.75 178 VAL A N 1
ATOM 1450 C CA . VAL A 1 178 ? -3.115 -5.684 -4.114 1.00 97.75 178 VAL A CA 1
ATOM 1451 C C . VAL A 1 178 ? -3.403 -6.644 -2.992 1.00 97.75 178 VAL A C 1
ATOM 1453 O O . VAL A 1 178 ? -2.544 -7.445 -2.624 1.00 97.75 178 VAL A O 1
ATOM 1456 N N . GLY A 1 179 ? -4.614 -6.569 -2.459 1.00 97.50 179 GLY A N 1
ATOM 1457 C CA . GLY A 1 179 ? -5.043 -7.458 -1.397 1.00 97.50 179 GLY A CA 1
ATOM 1458 C C . GLY A 1 179 ? -6.536 -7.385 -1.133 1.00 97.50 179 GLY A C 1
ATOM 1459 O O . GLY A 1 179 ? -7.228 -6.456 -1.552 1.00 97.50 179 GLY A O 1
ATOM 1460 N N . LYS A 1 180 ? -7.032 -8.389 -0.420 1.00 98.31 180 LYS A N 1
ATOM 1461 C CA . LYS A 1 180 ? -8.402 -8.453 0.082 1.00 98.31 180 LYS A CA 1
ATOM 1462 C C . LYS A 1 180 ? -8.421 -7.860 1.488 1.00 98.31 180 LYS A C 1
ATOM 1464 O O . LYS A 1 180 ? -7.592 -8.216 2.322 1.00 98.31 180 LYS A O 1
ATOM 1469 N N . VAL A 1 181 ? -9.369 -6.961 1.736 1.00 98.38 181 VAL A N 1
ATOM 1470 C CA . VAL A 1 181 ? -9.584 -6.340 3.050 1.00 98.38 181 VAL A CA 1
ATOM 1471 C C . VAL A 1 181 ? -10.783 -7.006 3.712 1.00 98.38 181 VAL A C 1
ATOM 1473 O O . VAL A 1 181 ? -11.857 -7.066 3.109 1.00 98.38 181 VAL A O 1
ATOM 1476 N N . LYS A 1 182 ? -10.602 -7.510 4.934 1.00 98.19 182 LYS A N 1
ATOM 1477 C CA . LYS A 1 182 ? -11.638 -8.213 5.702 1.00 98.19 182 LYS A CA 1
ATOM 1478 C C . LYS A 1 182 ? -11.715 -7.673 7.124 1.00 98.19 182 LYS A C 1
ATOM 1480 O O . LYS A 1 182 ? -10.683 -7.476 7.761 1.00 98.19 182 LYS A O 1
ATOM 1485 N N . LYS A 1 183 ? -12.931 -7.490 7.639 1.00 98.44 183 LYS A N 1
ATOM 1486 C CA . LYS A 1 183 ? -13.165 -7.241 9.065 1.00 98.44 183 LYS A CA 1
ATOM 1487 C C . LYS A 1 183 ? -12.856 -8.504 9.865 1.00 98.44 183 LYS A C 1
ATOM 1489 O O . LYS A 1 183 ? -13.332 -9.578 9.508 1.00 98.44 183 LYS A O 1
ATOM 1494 N N . ILE A 1 184 ? -12.083 -8.357 10.938 1.00 98.25 184 ILE A N 1
ATOM 1495 C CA . ILE A 1 184 ? -11.742 -9.452 11.860 1.00 98.25 184 ILE A CA 1
ATOM 1496 C C . ILE A 1 184 ? -12.229 -9.205 13.294 1.00 98.25 184 ILE A C 1
ATOM 1498 O O . ILE A 1 184 ? -12.149 -10.103 14.123 1.00 98.25 184 ILE A O 1
ATOM 1502 N N . GLY A 1 185 ? -12.765 -8.018 13.591 1.00 98.06 185 GLY A N 1
ATOM 1503 C CA . GLY A 1 185 ? -13.368 -7.698 14.885 1.00 98.06 185 GLY A CA 1
ATOM 1504 C C . GLY A 1 185 ? -13.495 -6.195 15.114 1.00 98.06 185 GLY A C 1
ATOM 1505 O O . GLY A 1 185 ? -13.220 -5.398 14.216 1.00 98.06 185 GLY A O 1
ATOM 1506 N N . GLU A 1 186 ? -13.895 -5.801 16.322 1.00 97.75 186 GLU A N 1
ATOM 1507 C CA . GLU A 1 186 ? -13.755 -4.415 16.783 1.00 97.75 186 GLU A CA 1
ATOM 1508 C C . GLU A 1 186 ? -12.349 -4.222 17.370 1.00 97.75 186 GLU A C 1
ATOM 1510 O O . GLU A 1 186 ? -11.852 -5.096 18.082 1.00 97.75 186 GLU A O 1
ATOM 1515 N N . SER A 1 187 ? -11.683 -3.100 17.075 1.00 97.19 187 SER A N 1
ATOM 1516 C CA . SER A 1 187 ? -10.425 -2.784 17.762 1.00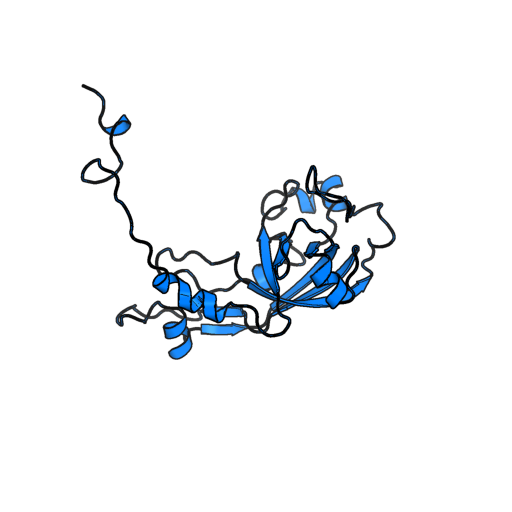 97.19 187 SER A CA 1
ATOM 1517 C C . SER A 1 187 ? -10.699 -2.292 19.191 1.00 97.19 187 SER A C 1
ATOM 1519 O O . SER A 1 187 ? -11.772 -1.731 19.442 1.00 97.19 187 SER A O 1
ATOM 1521 N N . PRO A 1 188 ? -9.722 -2.393 20.115 1.00 95.44 188 PRO A N 1
ATOM 1522 C CA . PRO A 1 188 ? -9.842 -1.808 21.455 1.00 95.44 188 PRO A CA 1
ATOM 1523 C C . PRO A 1 188 ? -10.145 -0.301 21.442 1.00 95.44 188 PRO A C 1
ATOM 1525 O O . PRO A 1 188 ? -10.715 0.231 22.387 1.00 95.44 188 PRO A O 1
ATOM 1528 N N . TYR A 1 189 ? -9.803 0.382 20.348 1.00 95.12 189 TYR A N 1
ATOM 1529 C CA . TYR A 1 189 ? -9.930 1.830 20.200 1.00 95.12 189 TYR A CA 1
ATOM 1530 C C . TYR A 1 189 ? -11.283 2.265 19.629 1.00 95.12 189 TYR A C 1
ATOM 1532 O O . TYR A 1 189 ? -11.558 3.457 19.553 1.00 95.12 189 TYR A O 1
ATOM 1540 N N . LYS A 1 190 ? -12.145 1.331 19.197 1.00 95.88 190 LYS A N 1
ATOM 1541 C CA . LYS A 1 190 ? -13.426 1.675 18.557 1.00 95.88 190 LYS A CA 1
ATOM 1542 C C . LYS A 1 190 ? -14.368 2.421 19.500 1.00 95.88 190 LYS A C 1
ATOM 1544 O O . LYS A 1 190 ? -15.069 3.338 19.078 1.00 95.88 190 LYS A O 1
ATOM 1549 N N . ARG A 1 191 ? -14.415 1.983 20.760 1.00 94.56 191 ARG A N 1
ATOM 1550 C CA . ARG A 1 191 ? -15.317 2.515 21.794 1.00 94.56 191 ARG A CA 1
ATOM 1551 C C . ARG A 1 191 ? -14.607 3.485 22.737 1.00 94.56 191 ARG A C 1
ATOM 1553 O O . ARG A 1 191 ? -15.251 4.395 23.247 1.00 94.56 191 ARG A O 1
ATOM 1560 N N . ASP A 1 192 ? -13.299 3.317 22.923 1.00 91.69 192 ASP A N 1
ATOM 1561 C CA . ASP A 1 192 ? -12.459 4.205 23.725 1.00 91.69 192 ASP A CA 1
ATOM 1562 C C . ASP A 1 192 ? -11.565 5.078 22.828 1.00 91.69 192 ASP A C 1
ATOM 1564 O O . ASP A 1 192 ? -10.552 4.634 22.285 1.00 91.69 192 ASP A O 1
ATOM 1568 N N . LEU A 1 193 ? -11.951 6.351 22.696 1.00 88.50 193 LEU A N 1
ATOM 1569 C CA . LEU A 1 193 ? -11.243 7.356 21.895 1.00 88.50 193 LEU A CA 1
ATOM 1570 C C . LEU A 1 193 ? -10.164 8.114 22.687 1.00 88.50 193 LEU A C 1
ATOM 1572 O O . LEU A 1 193 ? -9.641 9.114 22.192 1.00 88.50 193 LEU A O 1
ATOM 1576 N N . SER A 1 194 ? -9.819 7.670 23.903 1.00 88.44 194 SER A N 1
ATOM 1577 C CA . SER A 1 194 ? -8.749 8.276 24.711 1.00 88.44 194 SER A CA 1
ATOM 1578 C C . SER A 1 194 ? -7.372 8.175 24.049 1.00 88.44 194 SER A C 1
ATOM 1580 O O . SER A 1 194 ? -6.478 8.965 24.358 1.00 88.44 194 SER A O 1
ATOM 1582 N N . GLN A 1 195 ? -7.198 7.230 23.122 1.00 88.56 195 GLN A N 1
ATOM 1583 C CA . GLN A 1 195 ? -5.952 7.008 22.391 1.00 88.56 195 GLN A CA 1
ATOM 1584 C C . GLN A 1 195 ? -6.065 7.464 20.931 1.00 88.56 195 GLN A C 1
ATOM 1586 O O . GLN A 1 195 ? -5.479 8.471 20.523 1.00 88.56 195 GLN A O 1
ATOM 1591 N N . MET A 1 196 ? -6.860 6.753 20.130 1.00 92.50 196 MET A N 1
ATOM 1592 C CA . MET A 1 196 ? -6.922 6.960 18.687 1.00 92.50 196 MET A CA 1
ATOM 1593 C C . MET A 1 196 ? -8.166 7.761 18.293 1.00 92.50 196 MET A C 1
ATOM 1595 O O . MET A 1 196 ? -9.296 7.321 18.476 1.00 92.50 196 MET A O 1
ATOM 1599 N N . SER A 1 197 ? -7.961 8.933 17.687 1.00 91.38 197 SER A N 1
ATOM 1600 C CA . SER A 1 197 ? -9.051 9.694 17.070 1.00 91.38 197 SER A CA 1
ATOM 1601 C C . SER A 1 197 ? -9.273 9.243 15.631 1.00 91.38 197 SER A C 1
ATOM 1603 O O . SER A 1 197 ? -8.330 9.147 14.839 1.00 91.38 197 SER A O 1
ATOM 1605 N N . PHE A 1 198 ? -10.536 9.047 15.271 1.00 92.88 198 PHE A N 1
ATOM 1606 C CA . PHE A 1 198 ? -10.941 8.727 13.904 1.00 92.88 198 PHE A CA 1
ATOM 1607 C C . PHE A 1 198 ? -11.578 9.894 13.161 1.00 92.88 198 PHE A C 1
ATOM 1609 O O . PHE A 1 198 ? -12.184 9.713 12.103 1.00 92.88 198 PHE A O 1
ATOM 1616 N N . LYS A 1 199 ? -11.459 11.107 13.709 1.00 89.69 199 LYS A N 1
ATOM 1617 C CA . LYS A 1 199 ? -11.833 12.296 12.955 1.00 89.69 199 LYS A CA 1
ATOM 1618 C C . LYS A 1 199 ? -11.008 12.361 11.675 1.00 89.69 199 LYS A C 1
ATOM 1620 O O . LYS A 1 199 ? -9.848 11.947 11.625 1.00 89.69 199 LYS A O 1
ATOM 1625 N N . ARG A 1 200 ? -11.644 12.906 10.647 1.00 87.00 200 ARG A N 1
ATOM 1626 C CA . ARG A 1 200 ? -11.026 13.132 9.349 1.00 87.00 200 ARG A CA 1
ATOM 1627 C C . ARG A 1 200 ? -9.762 13.968 9.467 1.00 87.00 200 ARG A C 1
ATOM 1629 O O . ARG A 1 200 ? -9.658 14.848 10.320 1.00 87.00 200 ARG A O 1
ATOM 1636 N N . ARG A 1 201 ? -8.821 13.663 8.580 1.00 88.88 201 ARG A N 1
ATOM 1637 C CA . ARG A 1 201 ? -7.498 14.292 8.510 1.00 88.88 201 ARG A CA 1
ATOM 1638 C C . ARG A 1 201 ? -7.359 15.218 7.304 1.00 88.88 201 ARG A C 1
ATOM 1640 O O . ARG A 1 201 ? -6.392 15.963 7.219 1.00 88.88 201 ARG A O 1
ATOM 1647 N N . ASP A 1 202 ? -8.319 15.180 6.386 1.00 86.75 202 ASP A N 1
ATOM 1648 C CA . ASP A 1 202 ? -8.399 16.082 5.250 1.00 86.75 202 ASP A CA 1
ATOM 1649 C C . ASP A 1 202 ? -9.078 17.402 5.649 1.00 86.75 202 ASP A C 1
ATOM 1651 O O . ASP A 1 202 ? -10.163 17.423 6.232 1.00 86.75 202 ASP A O 1
ATOM 1655 N N . ILE A 1 203 ? -8.414 18.521 5.350 1.00 81.62 203 ILE A N 1
ATOM 1656 C CA . ILE A 1 203 ? -8.904 19.866 5.670 1.00 81.62 203 ILE A CA 1
ATOM 1657 C C . ILE A 1 203 ? -9.903 20.299 4.590 1.00 81.62 203 ILE A C 1
ATOM 1659 O O . ILE A 1 203 ? -9.587 20.263 3.403 1.00 81.62 203 ILE A O 1
ATOM 1663 N N . GLY A 1 204 ? -11.099 20.737 4.997 1.00 76.38 204 GLY A N 1
ATOM 1664 C CA . GLY A 1 204 ? -12.108 21.301 4.086 1.00 76.38 204 GLY A CA 1
ATOM 1665 C C . GLY A 1 204 ? -12.932 20.277 3.297 1.00 76.38 204 GLY A C 1
ATOM 1666 O O . GLY A 1 204 ? -13.638 20.646 2.359 1.00 76.38 204 GLY A O 1
ATOM 1667 N N . GLY A 1 205 ? -12.864 18.994 3.653 1.00 69.25 205 GLY A N 1
ATOM 1668 C CA . GLY A 1 205 ? -13.660 17.962 3.001 1.00 69.25 205 GLY A CA 1
ATOM 1669 C C . GLY A 1 205 ? -15.165 18.091 3.282 1.00 69.25 205 GLY A C 1
ATOM 1670 O O . GLY A 1 205 ? -15.579 18.407 4.397 1.00 69.25 205 GLY A O 1
ATOM 1671 N N . ARG A 1 206 ? -16.005 17.816 2.272 1.00 67.25 206 ARG A N 1
ATOM 1672 C CA . ARG A 1 206 ? -17.477 17.824 2.415 1.00 67.25 206 ARG A CA 1
ATOM 1673 C C . ARG A 1 206 ? -17.937 16.769 3.431 1.00 67.25 206 ARG A C 1
ATOM 1675 O O . ARG A 1 206 ? -17.344 15.692 3.406 1.00 67.25 206 ARG A O 1
ATOM 1682 N N . PRO A 1 207 ? -18.963 17.025 4.268 1.00 65.50 207 PRO A N 1
ATOM 1683 C CA . PRO A 1 207 ? -19.501 16.043 5.217 1.00 65.50 207 PRO A CA 1
ATOM 1684 C C . PRO A 1 207 ? -19.845 14.701 4.551 1.00 65.50 207 PRO A C 1
ATOM 1686 O O . PRO A 1 207 ? -20.181 14.681 3.366 1.00 65.50 207 PRO A O 1
ATOM 1689 N N . ILE A 1 208 ? -19.706 13.609 5.311 1.00 62.12 208 ILE A N 1
ATOM 1690 C CA . ILE A 1 208 ? -20.018 12.231 4.887 1.00 62.12 208 ILE A CA 1
ATOM 1691 C C . ILE A 1 208 ? -21.447 11.897 5.307 1.00 62.12 208 ILE A C 1
ATOM 1693 O O . ILE A 1 208 ? -21.784 12.268 6.454 1.00 62.12 208 ILE A O 1
#

Sequence (208 aa):
MVNKAISAFKTQTGKLNLMKTPWEIWADFYEFMTPKENELWISNGRINEIWQSGFDDAERRPYIIQRWPFNFLEIHPEDARARGIETGDLVSVESQRVPVQKDFNMGVKSDDMWFSGLMKRGHIKLASGQFTAVAIVTPAVKRGVVYTNHLDKRQPFNSLSPRVPDPLTMNYRYKIAVGKVKKIGESPYKRDLSQMSFKRRDIGGRPI

Radius of gyration: 21.09 Å; chains: 1; bounding box: 51×54×50 Å

Foldseek 3Di:
DPDLVVVFDPDPVSHDDDDDDDCVLPVVVCVLLPEDDLKFWEFEEADPQADDLNPCPCPPPVQSCLADVWKEKEAEPVNCVVQVHDAQFKKKWKDQFQKAQPDADPCPDPCRQPPVNCVVVPRIDTHMFMFMHGYQHDNPDPHRYMYIYANHPRGHLVRFFHNRARSPPRHGPRGGGMTHMHGPGGHPCNVPVSRYDSPDPDPPDDDD

pLDDT: mean 92.88, std 6.81, range [58.34, 98.69]

Secondary structure (DSSP, 8-state):
---HHHHS-SSTTSS-------THHHHHHHHHHS--TT-EEEEEE-BTTB-TT-TTHHHH-HHHHHH-SS-EEEE-HHHHHTTT--TTEEEEEEEEEEEEE-------STTTTSHHHHHHTT-EEEEEEEEEEEEEE-TTSPTTEEEEETT-SSS-GGGTS-B-B-TTT--B-TT-EEEEEEEEEE-TTTT-TTT---S--STTPPP-